Protein AF-A0A969HTF5-F1 (afdb_monomer_lite)

Radius of gyration: 29.48 Å; chains: 1; bounding box: 99×57×66 Å

pLDDT: mean 73.14, std 16.9, range [34.16, 96.06]

Structure (mmCIF, N/CA/C/O backbone):
data_AF-A0A969HTF5-F1
#
_entry.id   AF-A0A969HTF5-F1
#
loop_
_atom_site.group_PDB
_atom_site.id
_atom_site.type_symbol
_atom_site.label_atom_id
_atom_site.label_alt_id
_atom_site.label_comp_id
_atom_site.label_asym_id
_atom_site.label_entity_id
_atom_site.label_seq_id
_atom_site.pdbx_PDB_ins_code
_atom_site.Cartn_x
_atom_site.Cartn_y
_atom_site.Cartn_z
_atom_site.occupancy
_atom_site.B_iso_or_equiv
_atom_site.auth_seq_id
_atom_site.auth_comp_id
_atom_site.auth_asym_id
_atom_site.auth_atom_id
_atom_site.pdbx_PDB_model_num
ATOM 1 N N . THR A 1 1 ? -77.745 2.790 0.595 1.00 39.75 1 THR A N 1
ATOM 2 C CA . THR A 1 1 ? -77.538 1.752 -0.438 1.00 39.75 1 THR A CA 1
ATOM 3 C C . THR A 1 1 ? -76.049 1.518 -0.581 1.00 39.75 1 THR A C 1
ATOM 5 O O . THR A 1 1 ? -75.355 2.370 -1.112 1.00 39.75 1 THR A O 1
ATOM 8 N N . VAL A 1 2 ? -75.532 0.423 -0.016 1.00 46.50 2 VAL A N 1
ATOM 9 C CA . VAL A 1 2 ? -74.118 0.041 -0.167 1.00 46.50 2 VAL A CA 1
ATOM 10 C C . VAL A 1 2 ? -74.009 -0.747 -1.469 1.00 46.50 2 VAL A C 1
ATOM 12 O O . VAL A 1 2 ? -74.522 -1.858 -1.563 1.00 46.50 2 VAL A O 1
ATOM 15 N N . THR A 1 3 ? -73.427 -0.148 -2.503 1.00 46.75 3 THR A N 1
ATOM 16 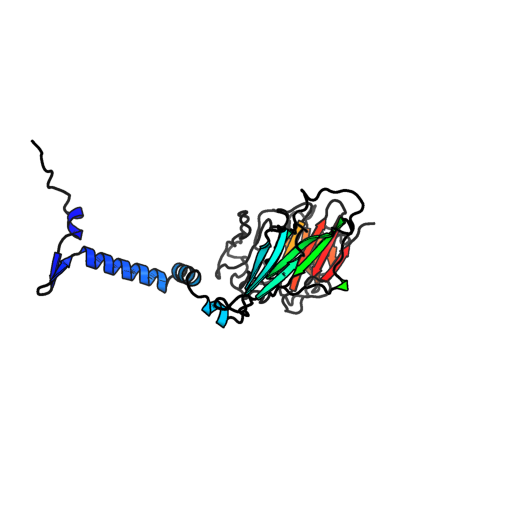C CA . THR A 1 3 ? -73.161 -0.820 -3.779 1.00 46.75 3 THR A CA 1
ATOM 17 C C . THR A 1 3 ? -71.837 -1.565 -3.687 1.00 46.75 3 THR A C 1
ATOM 19 O O . THR A 1 3 ? -70.771 -0.953 -3.716 1.00 46.75 3 THR A O 1
ATOM 22 N N . THR A 1 4 ? -71.897 -2.889 -3.579 1.00 53.84 4 THR A N 1
ATOM 23 C CA . THR A 1 4 ? -70.730 -3.769 -3.682 1.00 53.84 4 THR A CA 1
ATOM 24 C C . THR A 1 4 ? -70.231 -3.754 -5.129 1.00 53.84 4 THR A C 1
ATOM 26 O O . THR A 1 4 ? -70.847 -4.347 -6.015 1.00 53.84 4 THR A O 1
ATOM 29 N N . VAL A 1 5 ? -69.131 -3.048 -5.400 1.00 53.84 5 VAL A N 1
ATOM 30 C CA . VAL A 1 5 ? -68.465 -3.071 -6.711 1.00 53.84 5 VAL A CA 1
ATOM 31 C C . VAL A 1 5 ? -67.795 -4.439 -6.873 1.00 53.84 5 VAL A C 1
ATOM 33 O O . VAL A 1 5 ? -66.731 -4.693 -6.325 1.00 53.84 5 VAL A O 1
ATOM 36 N N . THR A 1 6 ? -68.451 -5.351 -7.590 1.00 59.34 6 THR A N 1
ATOM 37 C CA . THR A 1 6 ? -68.045 -6.761 -7.773 1.00 59.34 6 THR A CA 1
ATOM 38 C C . THR A 1 6 ? -67.419 -7.025 -9.146 1.00 59.34 6 THR A C 1
ATOM 40 O O . THR A 1 6 ? -67.607 -8.084 -9.737 1.00 59.34 6 THR A O 1
ATOM 43 N N . ARG A 1 7 ? -66.665 -6.063 -9.688 1.00 54.22 7 ARG A N 1
ATOM 44 C CA . ARG A 1 7 ? -65.931 -6.243 -10.952 1.00 54.22 7 ARG A CA 1
ATOM 45 C C . ARG A 1 7 ? -64.509 -5.711 -10.838 1.00 54.22 7 ARG A C 1
ATOM 47 O O . ARG A 1 7 ? -64.195 -4.648 -11.363 1.00 54.22 7 ARG A O 1
ATOM 54 N N . LEU A 1 8 ? -63.660 -6.453 -10.132 1.00 62.16 8 LEU A N 1
ATOM 55 C CA . LEU A 1 8 ? -62.218 -6.310 -10.315 1.00 62.16 8 LEU A CA 1
ATOM 56 C C . LEU A 1 8 ? -61.855 -6.902 -11.696 1.00 62.16 8 LEU A C 1
ATOM 58 O O . LEU A 1 8 ? -62.442 -7.921 -12.071 1.00 62.16 8 LEU A O 1
ATOM 62 N N . PRO A 1 9 ? -60.960 -6.268 -12.478 1.00 67.88 9 PRO A N 1
ATOM 63 C CA . PRO A 1 9 ? -60.555 -6.741 -13.804 1.00 67.88 9 PRO A CA 1
ATOM 64 C C . PRO A 1 9 ? -60.122 -8.214 -13.788 1.00 67.88 9 PRO A C 1
ATOM 66 O O . PRO A 1 9 ? -59.462 -8.652 -12.847 1.00 67.88 9 PRO A O 1
ATOM 69 N N . GLU A 1 10 ? -60.437 -8.982 -14.838 1.00 62.84 10 GLU A N 1
ATOM 70 C CA . GLU A 1 10 ? -60.133 -10.426 -14.901 1.00 62.84 10 GLU A CA 1
ATOM 71 C C . GLU A 1 10 ? -58.643 -10.758 -14.698 1.00 62.84 10 GLU A C 1
ATOM 73 O O . GLU A 1 10 ? -58.314 -11.829 -14.186 1.00 62.84 10 GLU A O 1
ATOM 78 N N . SER A 1 11 ? -57.741 -9.823 -15.016 1.00 59.22 11 SER A N 1
ATOM 79 C CA . SER A 1 11 ? -56.298 -9.949 -14.784 1.00 59.22 11 SER A CA 1
ATOM 80 C C . SER A 1 11 ? -55.913 -10.012 -13.300 1.00 59.22 11 SER A C 1
ATOM 82 O O . SER A 1 11 ? -54.898 -10.618 -12.967 1.00 59.22 11 SER A O 1
ATOM 84 N N . GLN A 1 12 ? -56.728 -9.457 -12.395 1.00 59.06 12 GLN A N 1
ATOM 85 C CA . GLN A 1 12 ? -56.496 -9.497 -10.944 1.00 59.06 12 GLN A CA 1
ATOM 86 C C . GLN A 1 12 ? -57.055 -10.764 -10.275 1.00 59.06 12 GLN A C 1
ATOM 88 O O . GLN A 1 12 ? -56.654 -11.098 -9.164 1.00 59.06 12 GLN A O 1
ATOM 93 N N . LEU A 1 13 ? -57.942 -11.502 -10.951 1.00 62.81 13 LEU A N 1
ATOM 94 C CA . LEU A 1 13 ? -58.523 -12.765 -10.469 1.00 62.81 13 LEU A CA 1
ATOM 95 C C . LEU A 1 13 ? -57.757 -14.004 -10.963 1.00 62.81 13 LEU A C 1
ATOM 97 O O . LEU A 1 13 ? -58.024 -15.114 -10.506 1.00 62.81 13 LEU A O 1
ATOM 101 N N . LEU A 1 14 ? -56.804 -13.829 -11.884 1.00 64.38 14 LEU A N 1
ATOM 102 C CA . LEU A 1 14 ? -56.078 -14.917 -12.545 1.00 64.38 14 LEU A CA 1
ATOM 103 C C . LEU A 1 14 ? -55.244 -15.762 -11.567 1.00 64.38 14 LEU A C 1
ATOM 105 O O . LEU A 1 14 ? -55.236 -16.986 -11.668 1.00 64.38 14 LEU A O 1
ATOM 109 N N . LEU A 1 15 ? -54.599 -15.124 -10.586 1.00 60.84 15 LEU A N 1
ATOM 110 C CA . LEU A 1 15 ? -53.756 -15.802 -9.590 1.00 60.84 15 LEU A CA 1
ATOM 111 C C . LEU A 1 15 ? -54.560 -16.653 -8.589 1.00 60.84 15 LEU A C 1
ATOM 113 O O . LEU A 1 15 ? -54.011 -17.587 -8.008 1.00 60.84 15 LEU A O 1
ATOM 117 N N . GLY A 1 16 ? -55.851 -16.347 -8.411 1.00 58.62 16 GLY A N 1
ATOM 118 C CA . GLY A 1 16 ? -56.772 -17.071 -7.528 1.00 58.62 16 GLY A CA 1
ATOM 119 C C . GLY A 1 16 ? -57.574 -18.175 -8.220 1.00 58.62 16 GLY A C 1
ATOM 120 O O . GLY A 1 16 ? -58.356 -18.858 -7.561 1.00 58.62 16 GLY A O 1
ATOM 121 N N . ARG A 1 17 ? -57.411 -18.367 -9.537 1.00 67.69 17 ARG A N 1
ATOM 122 C CA . ARG A 1 17 ? -58.044 -19.488 -10.242 1.00 67.69 17 ARG A CA 1
ATOM 123 C C . ARG A 1 17 ? -57.378 -20.799 -9.808 1.00 67.69 17 ARG A C 1
ATOM 125 O O . ARG A 1 17 ? -56.163 -20.862 -9.608 1.00 67.69 17 ARG A O 1
ATOM 132 N N . THR A 1 18 ? -58.180 -21.842 -9.652 1.00 67.88 18 THR A N 1
ATOM 133 C CA . THR A 1 18 ? -57.714 -23.191 -9.328 1.00 67.88 18 THR A CA 1
ATOM 134 C C . THR A 1 18 ? -57.898 -24.104 -10.529 1.00 67.88 18 THR A C 1
ATOM 136 O O . THR A 1 18 ? -58.801 -23.911 -11.344 1.00 67.88 18 THR A O 1
ATOM 139 N N . PHE A 1 19 ? -57.032 -25.101 -10.651 1.00 74.00 19 PHE A N 1
ATOM 140 C CA . PHE A 1 19 ? -57.222 -26.223 -11.561 1.00 74.00 19 PHE A CA 1
ATOM 141 C C . PHE A 1 19 ? -57.091 -27.522 -10.764 1.00 74.00 19 PHE A C 1
ATOM 143 O O . PHE A 1 19 ? -56.357 -27.584 -9.774 1.00 74.00 19 PHE A O 1
ATOM 150 N N . SER A 1 20 ? -57.861 -28.540 -11.139 1.00 68.19 20 SER A N 1
ATOM 151 C CA . SER A 1 20 ? -57.860 -29.828 -10.451 1.00 68.19 20 SER A CA 1
ATOM 152 C C . SER A 1 20 ? -56.913 -30.811 -11.133 1.00 68.19 20 SER A C 1
ATOM 154 O O . SER A 1 20 ? -56.944 -30.983 -12.352 1.00 68.19 20 SER A O 1
ATOM 156 N N . ILE A 1 21 ? -56.092 -31.488 -10.332 1.00 70.94 21 ILE A N 1
ATOM 157 C CA . ILE A 1 21 ? -55.388 -32.710 -10.730 1.00 70.94 21 ILE A CA 1
ATOM 158 C C . ILE A 1 21 ? -55.900 -33.809 -9.796 1.00 70.94 21 ILE A C 1
ATOM 160 O O . ILE A 1 21 ? -55.606 -33.798 -8.602 1.00 70.94 21 ILE A O 1
ATOM 164 N N . GLY A 1 22 ? -56.703 -34.737 -10.323 1.00 78.62 22 GLY A N 1
ATOM 165 C CA . GLY A 1 22 ? -57.383 -35.747 -9.503 1.00 78.62 22 GLY A CA 1
ATOM 166 C C . GLY A 1 22 ? -58.420 -35.117 -8.565 1.00 78.62 22 GLY A C 1
ATOM 167 O O . GLY A 1 22 ? -59.275 -34.359 -9.019 1.00 78.62 22 GLY A O 1
ATOM 168 N N . GLU A 1 23 ? -58.334 -35.411 -7.265 1.00 74.50 23 GLU A N 1
ATOM 169 C CA . GLU A 1 23 ? -59.226 -34.855 -6.229 1.00 74.50 23 GLU A CA 1
ATOM 170 C C . GLU A 1 23 ? -58.711 -33.540 -5.611 1.00 74.50 23 GLU A C 1
ATOM 172 O O . GLU A 1 23 ? -59.405 -32.913 -4.811 1.00 74.50 23 GLU A O 1
ATOM 177 N N . THR A 1 24 ? -57.512 -33.080 -5.987 1.00 70.19 24 THR A N 1
ATOM 178 C CA . THR A 1 24 ? -56.851 -31.933 -5.346 1.00 70.19 24 THR A CA 1
ATOM 179 C C . THR A 1 24 ? -56.954 -30.675 -6.208 1.00 70.19 24 THR A C 1
ATOM 181 O O . THR A 1 24 ? -56.596 -30.681 -7.388 1.00 70.19 24 THR A O 1
ATOM 184 N N . GLN A 1 25 ? -57.416 -29.569 -5.617 1.00 73.81 25 GLN A N 1
ATOM 185 C CA . GLN A 1 25 ? -57.466 -28.257 -6.271 1.00 73.81 25 GLN A CA 1
ATOM 186 C C . GLN A 1 25 ? -56.187 -27.467 -5.978 1.00 73.81 25 GLN A C 1
ATOM 188 O O . GLN A 1 25 ? -55.900 -27.163 -4.822 1.00 73.81 25 GLN A O 1
ATOM 193 N N . ILE A 1 26 ? -55.431 -27.111 -7.020 1.00 77.81 26 ILE A N 1
ATOM 194 C CA . ILE A 1 26 ? -54.192 -26.327 -6.903 1.00 77.81 26 ILE A CA 1
ATOM 195 C C . ILE A 1 26 ? -54.422 -24.934 -7.495 1.00 77.81 26 ILE A C 1
ATOM 197 O O . ILE A 1 26 ? -54.977 -24.790 -8.584 1.00 77.81 26 ILE A O 1
ATOM 201 N N . MET A 1 27 ? -54.007 -23.894 -6.768 1.00 81.81 27 MET A N 1
ATOM 202 C CA . MET A 1 27 ? -54.076 -22.499 -7.218 1.00 81.81 27 MET A CA 1
ATOM 203 C C . MET A 1 27 ? -52.944 -22.190 -8.202 1.00 81.81 27 MET A C 1
ATOM 205 O O . MET A 1 27 ? -51.798 -22.586 -7.977 1.00 81.81 27 MET A O 1
ATOM 209 N N . TYR A 1 28 ? -53.216 -21.402 -9.247 1.00 79.44 28 TYR A N 1
ATOM 210 C CA . TYR A 1 28 ? -52.157 -20.924 -10.150 1.00 79.44 28 TYR A CA 1
ATOM 211 C C . TYR A 1 28 ? -51.083 -20.108 -9.413 1.00 79.44 28 TYR A C 1
ATOM 213 O O . TYR A 1 28 ? -49.909 -20.180 -9.777 1.00 79.44 28 TYR A O 1
ATOM 221 N N . GLY A 1 29 ? -51.443 -19.407 -8.330 1.00 78.81 29 GLY A N 1
ATOM 222 C CA . GLY A 1 29 ? -50.481 -18.723 -7.461 1.00 78.81 29 GLY A CA 1
ATOM 223 C C . GLY A 1 29 ? -49.390 -19.643 -6.896 1.00 78.81 29 GLY A C 1
ATOM 224 O O . GLY A 1 29 ? -48.237 -19.228 -6.794 1.00 78.81 29 GLY A O 1
ATOM 225 N N . THR A 1 30 ? -49.706 -20.910 -6.609 1.00 81.19 30 THR A N 1
ATOM 226 C CA . THR A 1 30 ? -48.729 -21.891 -6.107 1.00 81.19 30 THR A CA 1
ATOM 227 C C . THR A 1 30 ? -47.679 -22.237 -7.161 1.00 81.19 30 THR A C 1
ATOM 229 O O . THR A 1 30 ? -46.497 -22.319 -6.836 1.00 81.19 30 THR A O 1
ATOM 232 N N . LEU A 1 31 ? -48.077 -22.376 -8.431 1.00 83.44 31 LEU A N 1
ATOM 233 C CA . LEU A 1 31 ? -47.139 -22.621 -9.532 1.00 83.44 31 LEU A CA 1
ATOM 234 C C . LEU A 1 31 ? -46.195 -21.434 -9.748 1.00 83.44 31 LEU A C 1
ATOM 236 O O . LEU A 1 31 ? -45.001 -21.630 -9.956 1.00 83.44 31 LEU A O 1
ATOM 240 N N . VAL A 1 32 ? -46.714 -20.206 -9.653 1.00 84.75 32 VAL A N 1
ATOM 241 C CA . VAL A 1 32 ? -45.905 -18.983 -9.780 1.00 84.75 32 VAL A CA 1
ATOM 242 C C . VAL A 1 32 ? -44.894 -18.867 -8.637 1.00 84.75 32 VAL A C 1
ATOM 244 O O . VAL A 1 32 ? -43.737 -18.537 -8.884 1.00 84.75 32 VAL A O 1
ATOM 247 N N . MET A 1 33 ? -45.290 -19.191 -7.403 1.00 86.44 33 MET A N 1
ATOM 248 C CA . MET A 1 33 ? -44.376 -19.251 -6.253 1.00 86.44 33 MET A CA 1
ATOM 249 C C . MET A 1 33 ? -43.264 -20.283 -6.468 1.00 86.44 33 MET A C 1
ATOM 251 O O . MET A 1 33 ? -42.096 -19.985 -6.234 1.00 86.44 33 MET A O 1
ATOM 255 N N . PHE A 1 34 ? -43.608 -21.470 -6.971 1.00 91.56 34 PHE A N 1
ATOM 256 C CA . PHE A 1 34 ? -42.625 -22.509 -7.282 1.00 91.56 34 PHE A CA 1
ATOM 257 C C . PHE A 1 34 ? -41.648 -22.072 -8.379 1.00 91.56 34 PHE A C 1
ATOM 259 O O . PHE A 1 34 ? -40.443 -22.286 -8.260 1.00 91.56 34 PHE A O 1
ATOM 266 N N . LEU A 1 35 ? -42.150 -21.412 -9.425 1.00 91.50 35 LEU A N 1
ATOM 267 C CA . LEU A 1 35 ? -41.320 -20.863 -10.494 1.00 91.50 35 LEU A CA 1
ATOM 268 C C . LEU A 1 35 ? -40.369 -19.779 -9.965 1.00 91.50 35 LEU A C 1
ATOM 270 O O . LEU A 1 35 ? -39.177 -19.824 -10.257 1.00 91.50 35 LEU A O 1
ATOM 274 N N . LEU A 1 36 ? -40.869 -18.844 -9.150 1.00 90.12 36 LEU A N 1
ATOM 275 C CA . LEU A 1 36 ? -40.044 -17.823 -8.497 1.00 90.12 36 LEU A CA 1
ATOM 276 C C . LEU A 1 36 ? -38.973 -18.444 -7.602 1.00 90.12 36 LEU A C 1
ATOM 278 O O . LEU A 1 36 ? -37.831 -17.999 -7.635 1.00 90.12 36 LEU A O 1
ATOM 282 N N . PHE A 1 37 ? -39.315 -19.488 -6.845 1.00 92.00 37 PHE A N 1
ATOM 283 C CA . PHE A 1 37 ? -38.352 -20.210 -6.018 1.00 92.00 37 PHE A CA 1
ATOM 284 C C . PHE A 1 37 ? -37.224 -20.808 -6.864 1.00 92.00 37 PHE A C 1
ATOM 286 O O . PHE A 1 37 ? -36.059 -20.632 -6.525 1.00 92.00 37 PHE A O 1
ATOM 293 N N . ILE A 1 38 ? -37.546 -21.450 -7.992 1.00 92.31 38 ILE A N 1
ATOM 294 C CA . ILE A 1 38 ? -36.541 -22.009 -8.909 1.00 92.31 38 ILE A CA 1
ATOM 295 C C . ILE A 1 38 ? -35.674 -20.902 -9.519 1.00 92.31 38 ILE A C 1
ATOM 297 O O . ILE A 1 38 ? -34.460 -21.069 -9.605 1.00 92.31 38 ILE A O 1
ATOM 301 N N . ILE A 1 39 ? -36.265 -19.766 -9.905 1.00 90.06 39 ILE A N 1
ATOM 302 C CA . ILE A 1 39 ? -35.529 -18.616 -10.451 1.00 90.06 39 ILE A CA 1
ATOM 303 C C . ILE A 1 39 ? -34.563 -18.048 -9.407 1.00 90.06 39 ILE A C 1
ATOM 305 O O . ILE A 1 39 ? -33.383 -17.882 -9.701 1.00 90.06 39 ILE A O 1
ATOM 309 N N . VAL A 1 40 ? -35.031 -17.786 -8.183 1.00 85.88 40 VAL A N 1
ATOM 310 C CA . VAL A 1 40 ? -34.188 -17.265 -7.094 1.00 85.88 40 VAL A CA 1
ATOM 311 C C . VAL A 1 40 ? -33.104 -18.272 -6.721 1.00 85.88 40 VAL A C 1
ATOM 313 O O . VAL A 1 40 ? -31.948 -17.891 -6.580 1.00 85.88 40 VAL A O 1
ATOM 316 N N . TRP A 1 41 ? -33.438 -19.559 -6.624 1.00 85.25 41 TRP A N 1
ATOM 317 C CA . TRP A 1 41 ? -32.469 -20.627 -6.382 1.00 85.25 41 TRP A CA 1
ATOM 318 C C . TRP A 1 41 ? -31.394 -20.687 -7.472 1.00 85.25 41 TRP A C 1
ATOM 320 O O . TRP A 1 41 ? -30.210 -20.773 -7.157 1.00 85.25 41 TRP A O 1
ATOM 330 N N . PHE A 1 42 ? -31.784 -20.594 -8.744 1.00 85.81 42 PHE A N 1
ATOM 331 C CA . PHE A 1 42 ? -30.850 -20.597 -9.868 1.00 85.81 42 PHE A CA 1
ATOM 332 C C . PHE A 1 42 ? -29.953 -19.357 -9.856 1.00 85.81 42 PHE A C 1
ATOM 334 O O . PHE A 1 42 ? -28.741 -19.478 -10.022 1.00 85.81 42 PHE A O 1
ATOM 341 N N . ILE A 1 43 ? -30.523 -18.177 -9.585 1.00 81.88 43 ILE A N 1
ATOM 342 C CA . ILE A 1 43 ? -29.756 -16.939 -9.421 1.00 81.88 43 ILE A CA 1
ATOM 343 C C . ILE A 1 43 ? -28.743 -17.110 -8.286 1.00 81.88 43 ILE A C 1
ATOM 345 O O . ILE A 1 43 ? -27.556 -16.882 -8.492 1.00 81.88 43 ILE A O 1
ATOM 349 N N . LEU A 1 44 ? -29.167 -17.573 -7.112 1.00 74.56 44 LEU A N 1
ATOM 350 C CA . LEU A 1 44 ? -28.273 -17.736 -5.965 1.00 74.56 44 LEU A CA 1
ATOM 351 C C . LEU A 1 44 ? -27.181 -18.793 -6.195 1.00 74.56 44 LEU A C 1
ATOM 353 O O . LEU A 1 44 ? -26.063 -18.623 -5.716 1.00 74.56 44 LEU A O 1
ATOM 357 N N . LYS A 1 45 ? -27.479 -19.868 -6.931 1.00 71.56 45 LYS A N 1
ATOM 358 C CA . LYS A 1 45 ? -26.543 -20.976 -7.154 1.00 71.56 45 LYS A CA 1
ATOM 359 C C . LYS A 1 45 ? -25.546 -20.718 -8.286 1.00 71.56 45 LYS A C 1
ATOM 361 O O . LYS A 1 45 ? -24.373 -21.053 -8.144 1.00 71.56 45 LYS A O 1
ATOM 366 N N . GLU A 1 46 ? -25.996 -20.145 -9.401 1.00 69.81 46 GLU A N 1
ATOM 367 C CA . GLU A 1 46 ? -25.184 -20.049 -10.621 1.00 69.81 46 GLU A CA 1
ATOM 368 C C . GLU A 1 46 ? -24.632 -18.642 -10.894 1.00 69.81 46 GLU A C 1
ATOM 370 O O . GLU A 1 46 ? -23.613 -18.507 -11.582 1.00 69.81 46 GLU A O 1
ATOM 375 N N . THR A 1 47 ? -25.230 -17.582 -10.331 1.00 68.38 47 THR A N 1
ATOM 376 C CA . THR A 1 47 ? -24.747 -16.206 -10.554 1.00 68.38 47 THR A CA 1
ATOM 377 C C . THR A 1 47 ? -23.649 -15.806 -9.568 1.00 68.38 47 THR A C 1
ATOM 379 O O . THR A 1 47 ? -23.598 -16.262 -8.425 1.00 68.38 47 THR A O 1
ATOM 382 N N . GLN A 1 48 ? -22.751 -14.921 -10.013 1.00 48.88 48 GLN A N 1
ATOM 383 C CA . GLN A 1 48 ? -21.655 -14.392 -9.192 1.00 48.88 48 GLN A CA 1
ATOM 384 C C . GLN A 1 48 ? -22.162 -13.627 -7.957 1.00 48.88 48 GLN A C 1
ATOM 386 O O . GLN A 1 48 ? -21.593 -13.783 -6.880 1.00 48.88 48 GLN A O 1
ATOM 391 N N . PHE A 1 49 ? -23.280 -12.899 -8.078 1.00 54.84 49 PHE A N 1
ATOM 392 C CA . PHE A 1 49 ? -23.939 -12.228 -6.952 1.00 54.84 49 PHE A CA 1
ATOM 393 C C . PHE A 1 49 ? -24.377 -13.221 -5.859 1.00 54.84 49 PHE A C 1
ATOM 395 O O . PHE A 1 49 ? -24.153 -12.988 -4.674 1.00 54.84 49 PHE A O 1
ATOM 402 N N . GLY A 1 50 ? -24.937 -14.369 -6.254 1.00 55.28 50 GLY A N 1
ATOM 403 C CA . GLY A 1 50 ? -25.383 -15.421 -5.336 1.00 55.28 50 GLY A CA 1
ATOM 404 C C . GLY A 1 50 ? -24.259 -16.082 -4.536 1.00 55.28 50 GLY A C 1
ATOM 405 O O . GLY A 1 50 ? -24.382 -16.261 -3.324 1.00 55.28 50 GLY A O 1
ATOM 406 N N . ARG A 1 51 ? -23.125 -16.366 -5.193 1.00 55.72 51 ARG A N 1
ATOM 407 C CA . ARG A 1 51 ? -21.916 -16.896 -4.536 1.00 55.72 51 ARG A CA 1
ATOM 408 C C . ARG A 1 51 ? -21.335 -15.924 -3.506 1.00 55.72 51 ARG A C 1
ATOM 410 O O . ARG A 1 51 ? -20.853 -16.369 -2.470 1.00 55.72 51 ARG A O 1
ATOM 417 N 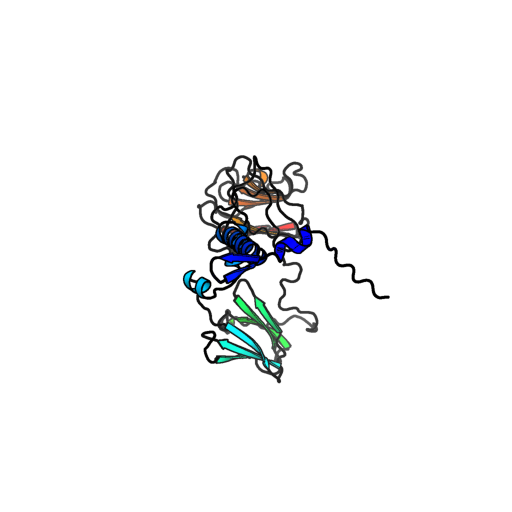N . HIS A 1 52 ? -21.429 -14.620 -3.759 1.00 47.84 52 HIS A N 1
ATOM 418 C CA . HIS A 1 52 ? -20.935 -13.594 -2.841 1.00 47.84 52 HIS A CA 1
ATOM 419 C C . HIS A 1 52 ? -21.816 -13.472 -1.585 1.00 47.84 52 HIS A C 1
ATOM 421 O O . HIS A 1 52 ? -21.305 -13.409 -0.473 1.00 47.84 52 HIS A O 1
ATOM 427 N N . VAL A 1 53 ? -23.144 -13.561 -1.729 1.00 52.75 53 VAL A N 1
ATOM 428 C CA . VAL A 1 53 ? -24.076 -13.561 -0.583 1.00 52.75 53 VAL A CA 1
ATOM 429 C C . VAL A 1 53 ? -23.943 -14.832 0.273 1.00 52.75 53 VAL A C 1
ATOM 431 O O . VAL A 1 53 ? -24.028 -14.749 1.495 1.00 52.75 53 VAL A O 1
ATOM 434 N N . TYR A 1 54 ? -23.678 -15.996 -0.336 1.00 47.72 54 TYR A N 1
ATOM 435 C CA . TYR A 1 54 ? -23.474 -17.262 0.391 1.00 47.72 54 TYR A CA 1
ATOM 436 C C . TYR A 1 54 ? -22.120 -17.327 1.120 1.00 47.72 54 TYR A C 1
ATOM 438 O O . TYR A 1 54 ? -22.002 -17.990 2.144 1.00 47.72 54 TYR A O 1
ATOM 446 N N . ALA A 1 55 ? -21.095 -16.625 0.626 1.00 45.06 55 ALA A N 1
ATOM 447 C CA . ALA A 1 55 ? -19.799 -16.530 1.301 1.00 45.06 55 ALA A CA 1
ATOM 448 C C . ALA A 1 55 ? -19.838 -15.624 2.547 1.00 45.06 55 ALA A C 1
ATOM 450 O O . ALA A 1 55 ? -19.059 -15.817 3.477 1.00 45.06 55 ALA A O 1
ATOM 451 N N . VAL A 1 56 ? -20.757 -14.653 2.585 1.00 51.97 56 VAL A N 1
ATOM 452 C CA . VAL A 1 56 ? -20.890 -13.692 3.695 1.00 51.97 56 VAL A CA 1
ATOM 453 C C . VAL A 1 56 ? -21.703 -14.260 4.869 1.00 51.97 56 VAL A C 1
ATOM 455 O O . VAL A 1 56 ? -21.580 -13.780 5.995 1.00 51.97 56 VAL A O 1
ATOM 458 N N . GLY A 1 57 ? -22.507 -15.302 4.645 1.00 48.75 57 GLY A N 1
ATOM 459 C CA . GLY A 1 57 ? -23.372 -15.886 5.665 1.00 48.75 57 GLY A CA 1
ATOM 460 C C . GLY A 1 57 ? -23.080 -17.359 5.921 1.00 48.75 57 GLY A C 1
ATOM 461 O O . GLY A 1 57 ? -23.449 -18.192 5.104 1.00 48.75 57 GLY A O 1
ATOM 462 N N . ASP A 1 58 ? -22.549 -17.650 7.114 1.00 40.62 58 ASP A N 1
ATOM 463 C CA . ASP A 1 58 ? -22.753 -18.909 7.857 1.00 40.62 58 ASP A CA 1
ATOM 464 C C . ASP A 1 58 ? -21.681 -20.021 7.790 1.00 40.62 58 ASP A C 1
ATOM 466 O O . ASP A 1 58 ? -22.023 -21.164 7.499 1.00 40.62 58 ASP A O 1
ATOM 470 N N . ASN A 1 59 ? -20.403 -19.769 8.151 1.00 47.12 59 ASN A N 1
ATOM 471 C CA . ASN A 1 59 ? -19.635 -20.846 8.814 1.00 47.12 59 ASN A CA 1
ATOM 472 C C . ASN A 1 59 ? -18.342 -20.440 9.575 1.00 47.12 59 ASN A C 1
ATOM 474 O O . ASN A 1 59 ? -17.309 -20.207 8.942 1.00 47.12 59 ASN A O 1
ATOM 478 N N . PRO A 1 60 ? -18.300 -20.503 10.920 1.00 47.09 60 PRO A N 1
ATOM 479 C CA . PRO A 1 60 ? -17.039 -20.482 11.673 1.00 47.09 60 PRO A CA 1
ATOM 480 C C . PRO A 1 60 ? -16.138 -21.717 11.428 1.00 47.09 60 PRO A C 1
ATOM 482 O O . PRO A 1 60 ? -14.942 -21.665 11.714 1.00 47.09 60 PRO A O 1
ATOM 485 N N . GLU A 1 61 ? -16.641 -22.820 10.853 1.00 44.31 61 GLU A N 1
ATOM 486 C CA . GLU A 1 61 ? -15.799 -23.956 10.435 1.00 44.31 61 GLU A CA 1
ATOM 487 C C . GLU A 1 61 ? -14.964 -23.675 9.174 1.00 44.31 61 GLU A C 1
ATOM 489 O O . GLU A 1 61 ? -13.903 -24.286 9.014 1.00 44.31 61 GLU A O 1
ATOM 494 N N . ALA A 1 62 ? -15.362 -22.728 8.312 1.00 45.72 62 ALA A N 1
ATOM 495 C CA . ALA A 1 62 ? -14.537 -22.320 7.169 1.00 45.72 62 ALA A CA 1
ATOM 496 C C . ALA A 1 62 ? -13.246 -21.619 7.636 1.00 45.72 62 ALA A C 1
ATOM 498 O O . ALA A 1 62 ? -12.191 -21.794 7.031 1.00 45.72 62 ALA A O 1
ATOM 499 N N . THR A 1 63 ? -13.299 -20.938 8.787 1.00 43.16 63 THR A N 1
ATOM 500 C CA . THR A 1 63 ? -12.140 -20.340 9.471 1.00 43.16 63 THR A CA 1
ATOM 501 C C . THR A 1 63 ? -11.170 -21.394 10.032 1.00 43.16 63 THR A C 1
ATOM 503 O O . THR A 1 63 ? -9.977 -21.127 10.144 1.00 43.16 63 THR A O 1
ATOM 506 N N . ARG A 1 64 ? -11.638 -22.615 10.350 1.00 44.59 64 ARG A N 1
ATOM 507 C CA . ARG A 1 64 ? -10.783 -23.714 10.852 1.00 44.59 64 ARG A CA 1
ATOM 508 C C . ARG A 1 64 ? -10.000 -24.412 9.732 1.00 44.59 64 ARG A C 1
ATOM 510 O O . ARG A 1 64 ? -8.885 -24.870 9.966 1.00 44.59 64 ARG A O 1
ATOM 517 N N . LEU A 1 65 ? -10.572 -24.522 8.531 1.00 44.97 65 LEU A N 1
ATOM 518 C CA . LEU A 1 65 ? -9.967 -25.254 7.405 1.00 44.97 65 LEU A CA 1
ATOM 519 C C . LEU A 1 65 ? -8.936 -24.433 6.608 1.00 44.97 65 LEU A C 1
ATOM 521 O O . LEU A 1 65 ? -8.163 -25.018 5.855 1.00 44.97 65 LEU A O 1
ATOM 525 N N . THR A 1 66 ? -8.863 -23.116 6.820 1.00 39.59 66 THR A N 1
ATOM 526 C CA . THR A 1 66 ? -7.854 -22.215 6.227 1.00 39.59 66 THR A CA 1
ATOM 527 C C . THR A 1 66 ? -6.612 -22.016 7.105 1.00 39.59 66 THR A C 1
ATOM 529 O O . THR A 1 66 ? -5.765 -21.179 6.808 1.00 39.59 66 THR A O 1
ATOM 532 N N . GLY A 1 67 ? -6.458 -22.803 8.177 1.00 34.16 67 GLY A N 1
ATOM 533 C CA . GLY A 1 67 ? -5.237 -22.808 8.990 1.00 34.16 67 GLY A CA 1
ATOM 534 C C . GLY A 1 67 ? -5.075 -21.599 9.916 1.00 34.16 67 GLY A C 1
ATOM 535 O O . GLY A 1 67 ? -4.003 -21.414 10.493 1.00 34.16 67 GLY A O 1
ATOM 536 N N . VAL A 1 68 ? -6.127 -20.800 10.113 1.00 37.88 68 VAL A N 1
ATOM 537 C CA . VAL A 1 68 ? -6.144 -19.770 11.152 1.00 37.88 68 VAL A CA 1
ATOM 538 C C . VAL A 1 68 ? -6.279 -20.479 12.494 1.00 37.88 68 VAL A C 1
ATOM 540 O O . VAL A 1 68 ? -7.277 -21.151 12.762 1.00 37.88 68 VAL A O 1
ATOM 543 N N . ALA A 1 69 ? -5.255 -20.366 13.341 1.00 35.75 69 ALA A N 1
ATOM 544 C CA . ALA A 1 69 ? -5.335 -20.829 14.716 1.00 35.75 69 ALA A CA 1
ATOM 545 C C . ALA A 1 69 ? -6.611 -20.247 15.339 1.00 35.75 69 ALA A C 1
ATOM 547 O O . ALA A 1 69 ? -6.789 -19.027 15.336 1.00 35.75 69 ALA A O 1
ATOM 548 N N . THR A 1 70 ? -7.511 -21.103 15.837 1.00 38.53 70 THR A N 1
ATOM 549 C CA . THR A 1 70 ? -8.663 -20.700 16.655 1.00 38.53 70 THR A CA 1
ATOM 550 C C . THR A 1 70 ? -8.112 -20.124 17.952 1.00 38.53 70 THR A C 1
ATOM 552 O O . THR A 1 70 ? -7.993 -20.807 18.971 1.00 38.53 70 THR A O 1
ATOM 555 N N . ASN A 1 71 ? -7.625 -18.894 17.848 1.00 45.69 71 ASN A N 1
ATOM 556 C CA . ASN A 1 71 ? -6.877 -18.222 18.876 1.00 45.69 71 ASN A CA 1
ATOM 557 C C . ASN A 1 71 ? -7.850 -17.779 19.951 1.00 45.69 71 ASN A C 1
ATOM 559 O O . ASN A 1 71 ? -8.959 -17.312 19.694 1.00 45.69 71 ASN A O 1
ATOM 563 N N . ARG A 1 72 ? -7.389 -17.986 21.175 1.00 52.19 72 ARG A N 1
ATOM 564 C CA . ARG A 1 72 ? -8.075 -17.672 22.413 1.00 52.19 72 ARG A CA 1
ATOM 565 C C . ARG A 1 72 ? -8.663 -16.263 22.341 1.00 52.19 72 ARG A C 1
ATOM 567 O O . ARG A 1 72 ? -7.951 -15.324 21.989 1.00 52.19 72 ARG A O 1
ATOM 574 N N . VAL A 1 73 ? -9.938 -16.107 22.680 1.00 56.41 73 VAL A N 1
ATOM 575 C CA . VAL A 1 73 ? -10.571 -14.782 22.719 1.00 56.41 73 VAL A CA 1
ATOM 576 C C . VAL A 1 73 ? -10.267 -14.179 24.083 1.00 56.41 73 VAL A C 1
ATOM 578 O O . VAL A 1 73 ? -10.706 -14.707 25.099 1.00 56.41 73 VAL A O 1
ATOM 581 N N . LEU A 1 74 ? -9.485 -13.103 24.130 1.00 58.66 74 LEU A N 1
ATOM 582 C CA . LEU A 1 74 ? -9.270 -12.333 25.353 1.00 58.66 74 LEU A CA 1
ATOM 583 C C . LEU A 1 74 ? -10.269 -11.175 25.404 1.00 58.66 74 LEU A C 1
ATOM 585 O O . LEU A 1 74 ? -10.192 -10.266 24.585 1.00 58.66 74 LEU A O 1
ATOM 589 N N . LEU A 1 75 ? -11.187 -11.188 26.371 1.00 60.03 75 LEU A N 1
ATOM 590 C CA . LEU A 1 75 ? -12.120 -10.089 26.628 1.00 60.03 75 LEU A CA 1
ATOM 591 C C . LEU A 1 75 ? -11.59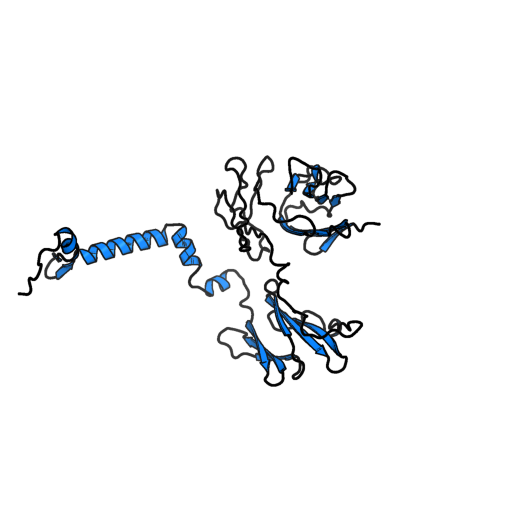2 -9.222 27.768 1.00 60.03 75 LEU A C 1
ATOM 593 O O . LEU A 1 75 ? -11.417 -9.714 28.878 1.00 60.03 75 LEU A O 1
ATOM 597 N N . LEU A 1 76 ? -11.360 -7.934 27.518 1.00 61.97 76 LEU A N 1
ATOM 598 C CA . LEU A 1 76 ? -10.911 -6.990 28.544 1.00 61.97 76 LEU A CA 1
ATOM 599 C C . LEU A 1 76 ? -12.082 -6.195 29.126 1.00 61.97 76 LEU A C 1
ATOM 601 O O . LEU A 1 76 ? -12.941 -5.722 28.385 1.00 61.97 76 LEU A O 1
ATOM 605 N N . TYR A 1 77 ? -12.102 -6.014 30.448 1.00 63.19 77 TYR A N 1
ATOM 606 C CA . TYR A 1 77 ? -13.093 -5.187 31.139 1.00 63.19 77 TYR A CA 1
ATOM 607 C C . TYR A 1 77 ? -12.489 -4.410 32.314 1.00 63.19 77 TYR A C 1
ATOM 609 O O . TYR A 1 77 ? -11.459 -4.783 32.883 1.00 63.19 77 TYR A O 1
ATOM 617 N N . HIS A 1 78 ? -13.153 -3.314 32.683 1.00 69.00 78 HIS A N 1
ATOM 618 C CA . HIS A 1 78 ? -12.788 -2.510 33.846 1.00 69.00 78 HIS A CA 1
ATOM 619 C C . HIS A 1 78 ? -13.424 -3.086 35.111 1.00 69.00 78 HIS A C 1
ATOM 621 O O . HIS A 1 78 ? -14.631 -3.335 35.140 1.00 69.00 78 HIS A O 1
ATOM 627 N N . ASP A 1 79 ? -12.633 -3.269 36.169 1.00 73.88 79 ASP A N 1
ATOM 628 C CA . ASP A 1 79 ? -13.180 -3.637 37.475 1.00 73.88 79 ASP A CA 1
ATOM 629 C C . ASP A 1 79 ? -13.806 -2.420 38.188 1.00 73.88 79 ASP A C 1
ATOM 631 O O . ASP A 1 79 ? -13.560 -1.257 37.856 1.00 73.88 79 ASP A O 1
ATOM 635 N N . ASN A 1 80 ? -14.618 -2.684 39.212 1.00 72.44 80 ASN A N 1
ATOM 636 C CA . ASN A 1 80 ? -15.288 -1.659 40.023 1.00 72.44 80 ASN A CA 1
ATOM 637 C C . ASN A 1 80 ? -14.332 -0.769 40.841 1.00 72.44 80 ASN A C 1
ATOM 639 O O . ASN A 1 80 ? -14.769 0.195 41.468 1.00 72.44 80 ASN A O 1
ATOM 643 N N . ARG A 1 81 ? -13.039 -1.092 40.860 1.00 71.06 81 ARG A N 1
ATOM 644 C CA . ARG A 1 81 ? -11.978 -0.332 41.520 1.00 71.06 81 ARG A CA 1
ATOM 645 C C . ARG A 1 81 ? -11.080 0.376 40.500 1.00 71.06 81 ARG A C 1
ATOM 647 O O . ARG A 1 81 ? -10.050 0.917 40.890 1.00 71.06 81 ARG A O 1
ATOM 654 N N . GLY A 1 82 ? -11.443 0.401 39.216 1.00 63.50 82 GLY A N 1
ATOM 655 C CA . GLY A 1 82 ? -10.697 1.092 38.165 1.00 63.50 82 GLY A CA 1
ATOM 656 C C . GLY A 1 82 ? -9.387 0.408 37.765 1.00 63.50 82 GLY A C 1
ATOM 657 O O . GLY A 1 82 ? -8.435 1.105 37.425 1.00 63.50 82 GLY A O 1
ATOM 658 N N . GLY A 1 83 ? -9.298 -0.919 37.856 1.00 68.38 83 GLY A N 1
ATOM 659 C CA . GLY A 1 83 ? -8.272 -1.747 37.203 1.00 68.38 83 GLY A CA 1
ATOM 660 C C . GLY A 1 83 ? -8.775 -2.363 35.895 1.00 68.38 83 GLY A C 1
ATOM 661 O O . GLY A 1 83 ? -9.944 -2.200 35.546 1.00 68.38 83 GLY A O 1
ATOM 662 N N . VAL A 1 84 ? -7.909 -3.094 35.183 1.00 73.94 84 VAL A N 1
ATOM 663 C CA . VAL A 1 84 ? -8.286 -3.890 33.996 1.00 73.94 84 VAL A CA 1
ATOM 664 C C . VAL A 1 84 ? -8.067 -5.370 34.260 1.00 73.94 84 VAL A C 1
ATOM 666 O O . VAL A 1 84 ? -6.988 -5.807 34.679 1.00 73.94 84 VAL A O 1
ATOM 669 N N . ARG A 1 85 ? -9.124 -6.132 33.992 1.00 75.69 85 ARG A N 1
ATOM 670 C CA . ARG A 1 85 ? -9.175 -7.590 34.031 1.00 75.69 85 ARG A CA 1
ATOM 671 C C . ARG A 1 85 ? -9.370 -8.120 32.614 1.00 75.69 85 ARG A C 1
ATOM 673 O O . ARG A 1 85 ? -9.963 -7.445 31.774 1.00 75.69 85 ARG A O 1
ATOM 680 N N . GLY A 1 86 ? -8.857 -9.314 32.355 1.00 71.50 86 GLY A N 1
ATOM 681 C CA . GLY A 1 86 ? -9.066 -10.047 31.114 1.00 71.50 86 GLY A CA 1
ATOM 682 C C . GLY A 1 86 ? -9.741 -11.387 31.375 1.00 71.50 86 GLY A C 1
ATOM 683 O O . GLY A 1 86 ? -9.414 -12.047 32.351 1.00 71.50 86 GLY A O 1
ATOM 684 N N . LEU A 1 87 ? -10.658 -11.805 30.513 1.00 73.69 87 LEU A N 1
ATOM 685 C CA . LEU A 1 87 ? -11.197 -13.161 30.461 1.00 73.69 87 LEU A CA 1
ATOM 686 C C . LEU A 1 87 ? -10.632 -13.834 29.218 1.00 73.69 87 LEU A C 1
ATOM 688 O O . LEU A 1 87 ? -10.972 -13.452 28.100 1.00 73.69 87 LEU A O 1
ATOM 692 N N . LEU A 1 88 ? -9.742 -14.802 29.409 1.00 72.44 88 LEU A N 1
ATOM 693 C CA . LEU A 1 88 ? -9.150 -15.570 28.322 1.00 72.44 88 LEU A CA 1
ATOM 694 C C . LEU A 1 88 ? -9.987 -16.823 28.071 1.00 72.44 88 LEU A C 1
ATOM 696 O O . LEU A 1 88 ? -10.010 -17.728 28.904 1.00 72.44 88 LEU A O 1
ATOM 700 N N . TYR A 1 89 ? -10.635 -16.890 26.914 1.00 65.75 89 TYR A N 1
ATOM 701 C CA . TYR A 1 89 ? -11.393 -18.052 26.464 1.00 65.75 89 TYR A CA 1
ATOM 702 C C . TYR A 1 89 ? -10.490 -18.956 25.625 1.00 65.75 89 TYR A C 1
ATOM 704 O O . TYR A 1 89 ? -10.143 -18.578 24.506 1.00 65.75 89 TYR A O 1
ATOM 712 N N . PRO A 1 90 ? -10.086 -20.142 26.115 1.00 57.47 90 PRO A N 1
ATOM 713 C CA . PRO A 1 90 ? -9.280 -21.059 25.316 1.00 57.47 90 PRO A CA 1
ATOM 714 C C . PRO A 1 90 ? -10.060 -21.642 24.125 1.00 57.47 90 PRO A C 1
ATOM 716 O O . PRO A 1 90 ? -9.450 -21.931 23.100 1.00 57.47 90 PRO A O 1
ATOM 719 N N . THR A 1 91 ? -11.388 -21.752 24.244 1.00 59.34 91 THR A N 1
ATOM 720 C CA . THR A 1 91 ? -12.368 -22.054 23.183 1.00 59.34 91 THR A CA 1
ATOM 721 C C . THR A 1 91 ? -13.691 -21.331 23.496 1.00 59.34 91 THR A C 1
ATOM 723 O O . THR A 1 91 ? -13.906 -21.003 24.666 1.00 59.34 91 THR A O 1
ATOM 726 N N . PRO A 1 92 ? -14.594 -21.105 22.517 1.00 55.19 92 PRO A N 1
ATOM 727 C CA . PRO A 1 92 ? -15.872 -20.408 22.743 1.00 55.19 92 PRO A CA 1
ATOM 728 C C . PRO A 1 92 ? -16.726 -20.998 23.876 1.00 55.19 92 PRO A C 1
ATOM 730 O O . PRO A 1 92 ? -17.361 -20.253 24.615 1.00 55.19 92 PRO A O 1
ATOM 733 N N . ASP A 1 93 ? -16.669 -22.321 24.057 1.00 61.31 93 ASP A N 1
ATOM 734 C CA . ASP A 1 93 ? -17.475 -23.048 25.049 1.00 61.31 93 ASP A CA 1
ATOM 735 C C . ASP A 1 93 ? -16.743 -23.317 26.377 1.00 61.31 93 ASP A C 1
ATOM 737 O O . ASP A 1 93 ? -17.283 -23.971 27.271 1.00 61.31 93 ASP A O 1
ATOM 741 N N . ALA A 1 94 ? -15.492 -22.865 26.523 1.00 69.88 94 ALA A N 1
ATOM 742 C CA . ALA A 1 94 ? -14.709 -23.114 27.731 1.00 69.88 94 ALA A CA 1
ATOM 743 C C . ALA A 1 94 ? -14.936 -22.044 28.803 1.00 69.88 94 ALA A C 1
ATOM 745 O O . ALA A 1 94 ? -15.157 -20.868 28.515 1.00 69.88 94 ALA A O 1
ATOM 746 N N . THR A 1 95 ? -14.797 -22.446 30.069 1.00 75.25 95 THR A N 1
ATOM 747 C CA . THR A 1 95 ? -14.755 -21.508 31.194 1.00 75.25 95 THR A CA 1
ATOM 748 C C . THR A 1 95 ? -13.544 -20.580 31.046 1.00 75.25 95 THR A C 1
ATOM 750 O O . THR A 1 95 ? -12.425 -21.088 30.909 1.00 75.25 95 THR A O 1
ATOM 753 N N . PRO A 1 96 ? -13.728 -19.251 31.078 1.00 73.94 96 PRO A N 1
ATOM 754 C CA . PRO A 1 96 ? -12.631 -18.319 30.876 1.00 73.94 96 PRO A CA 1
ATOM 755 C C . PRO A 1 96 ? -11.666 -18.309 32.064 1.00 73.94 96 PRO A C 1
ATOM 757 O O . PRO A 1 96 ? -12.079 -18.405 33.220 1.00 73.94 96 PRO A O 1
ATOM 760 N N . THR A 1 97 ? -10.380 -18.119 31.776 1.00 78.62 97 THR A N 1
ATOM 761 C CA . THR A 1 97 ? -9.362 -17.840 32.796 1.00 78.62 97 THR A CA 1
ATOM 762 C C . THR A 1 97 ? -9.289 -16.335 33.033 1.00 78.62 97 THR A C 1
ATOM 764 O O . THR A 1 97 ? -9.044 -15.577 32.093 1.00 78.62 97 THR A O 1
ATOM 767 N N . GLU A 1 98 ? -9.479 -15.889 34.276 1.00 76.25 98 GLU A N 1
ATOM 768 C CA . GLU A 1 98 ? -9.337 -14.474 34.633 1.00 76.25 98 GLU A CA 1
ATOM 769 C C . GLU A 1 98 ? -7.854 -14.076 34.733 1.00 76.25 98 GLU A C 1
ATOM 771 O O . GLU A 1 98 ? -7.049 -14.737 35.389 1.00 76.25 98 GLU A O 1
ATOM 776 N N . LEU A 1 99 ? -7.494 -12.972 34.082 1.00 70.94 99 LEU A N 1
ATOM 777 C CA . LEU A 1 99 ? -6.163 -12.378 34.058 1.00 70.94 99 LEU A CA 1
ATOM 778 C C . LEU A 1 99 ? -6.208 -10.995 34.713 1.00 70.94 99 LEU A C 1
ATOM 780 O O . LEU A 1 99 ? -6.962 -10.111 34.302 1.00 70.94 99 LEU A O 1
ATOM 784 N N . ALA A 1 100 ? -5.361 -10.776 35.717 1.00 71.00 100 ALA A N 1
ATOM 785 C CA . ALA A 1 100 ? -5.156 -9.462 36.316 1.00 71.00 100 ALA A CA 1
ATOM 786 C C . ALA A 1 100 ? -4.064 -8.705 35.547 1.00 71.00 100 ALA A C 1
ATOM 788 O O . ALA A 1 100 ? -2.879 -8.882 35.815 1.00 71.00 100 ALA A O 1
ATOM 789 N N . LEU A 1 101 ? -4.469 -7.876 34.583 1.00 69.12 101 LEU A N 1
ATOM 790 C CA . LEU A 1 101 ? -3.539 -7.214 33.659 1.00 69.12 101 LEU A CA 1
ATOM 791 C C . LEU A 1 101 ? -3.031 -5.876 34.199 1.00 69.12 101 LEU A C 1
ATOM 793 O O . LEU A 1 101 ? -1.848 -5.575 34.082 1.00 69.12 101 LEU A O 1
ATOM 797 N N . VAL A 1 102 ? -3.905 -5.093 34.840 1.00 72.12 102 VAL A N 1
ATOM 798 C CA . VAL A 1 102 ? -3.516 -3.842 35.506 1.00 72.12 102 VAL A CA 1
ATOM 799 C C . VAL A 1 102 ? -4.075 -3.803 36.922 1.00 72.12 102 VAL A C 1
ATOM 801 O O . VAL A 1 102 ? -5.228 -4.170 37.168 1.00 72.12 102 VAL A O 1
ATOM 804 N N . ALA A 1 103 ? -3.249 -3.348 37.866 1.00 69.19 103 ALA A N 1
ATOM 805 C CA . ALA A 1 103 ? -3.638 -3.173 39.258 1.00 69.19 103 ALA A CA 1
ATOM 806 C C . ALA A 1 103 ? -4.838 -2.219 39.398 1.00 69.19 103 ALA A C 1
ATOM 808 O O . ALA A 1 103 ? -4.947 -1.212 38.695 1.00 69.19 103 ALA A O 1
ATOM 809 N N . SER A 1 104 ? -5.735 -2.532 40.332 1.00 70.12 104 SER A N 1
ATOM 810 C CA . SER A 1 104 ? -6.902 -1.702 40.634 1.00 70.12 104 SER A CA 1
ATOM 811 C C . SER A 1 104 ? -6.484 -0.309 41.139 1.00 70.12 104 SER A C 1
ATOM 813 O O . SER A 1 104 ? -5.458 -0.167 41.801 1.00 70.12 104 SER A O 1
ATOM 815 N N . GLY A 1 105 ? -7.276 0.722 40.837 1.00 65.25 105 GLY A N 1
ATOM 816 C CA . GLY A 1 105 ? -7.028 2.117 41.232 1.00 65.25 105 GLY A CA 1
ATOM 817 C C . GLY A 1 105 ? -6.214 2.947 40.234 1.00 65.25 105 GLY A C 1
ATOM 818 O O . GLY A 1 105 ? -5.894 4.095 40.526 1.00 65.25 105 GLY A O 1
ATOM 819 N N . THR A 1 106 ? -5.879 2.394 39.066 1.00 65.12 106 THR A N 1
ATOM 820 C CA . THR A 1 106 ? -4.980 3.025 38.081 1.00 65.12 106 THR A CA 1
ATOM 821 C C . THR A 1 106 ? -5.701 3.696 36.906 1.00 65.12 106 THR A C 1
ATOM 823 O O . THR A 1 106 ? -5.054 4.394 36.127 1.00 65.12 106 THR A O 1
ATOM 826 N N . GLN A 1 107 ? -7.027 3.517 36.790 1.00 65.69 107 GLN A N 1
ATOM 827 C CA . GLN A 1 107 ? -7.877 4.010 35.692 1.00 65.69 107 GLN A CA 1
ATOM 828 C C . GLN A 1 107 ? -7.217 3.836 34.314 1.00 65.69 107 GLN A C 1
ATOM 830 O O . GLN A 1 107 ? -7.017 4.812 33.583 1.00 65.69 107 GLN A O 1
ATOM 835 N N . PRO A 1 108 ? -6.827 2.599 33.964 1.00 69.31 108 PRO A N 1
ATOM 836 C CA . PRO A 1 108 ? -6.117 2.345 32.728 1.00 69.31 108 PRO A CA 1
ATOM 837 C C . PRO A 1 108 ? -7.011 2.637 31.526 1.00 69.31 108 PRO A C 1
ATOM 839 O O . PRO A 1 108 ? -8.236 2.563 31.597 1.00 69.31 108 PRO A O 1
ATOM 842 N N . ARG A 1 109 ? -6.390 2.924 30.392 1.00 66.88 109 ARG A N 1
ATOM 843 C CA . ARG A 1 109 ? -7.051 3.037 29.095 1.00 66.88 109 ARG A CA 1
ATOM 844 C C . ARG A 1 109 ? -6.584 1.871 28.229 1.00 66.88 109 ARG A C 1
ATOM 846 O O . ARG A 1 109 ? -5.400 1.541 28.224 1.00 66.88 109 ARG A O 1
ATOM 853 N N . VAL A 1 110 ? -7.523 1.249 27.526 1.00 68.50 110 VAL A N 1
ATOM 854 C CA . VAL A 1 110 ? -7.314 0.008 26.773 1.00 68.50 110 VAL A CA 1
ATOM 855 C C . VAL A 1 110 ? -7.764 0.216 25.340 1.00 68.50 110 VAL A C 1
ATOM 857 O O . VAL A 1 110 ? -8.842 0.767 25.122 1.00 68.50 110 VAL A O 1
ATOM 860 N N . VAL A 1 111 ? -6.971 -0.251 24.378 1.00 63.72 111 VAL A N 1
ATOM 861 C CA . VAL A 1 111 ? -7.368 -0.278 22.969 1.00 63.72 111 VAL A CA 1
ATOM 862 C C . VAL A 1 111 ? -6.920 -1.561 22.280 1.00 63.72 111 VAL A C 1
ATOM 864 O O . VAL A 1 111 ? -5.851 -2.095 22.562 1.00 63.72 111 VAL A O 1
ATOM 867 N N . PHE A 1 112 ? -7.749 -2.040 21.358 1.00 61.38 112 PHE A N 1
ATOM 868 C CA . PHE A 1 112 ? -7.454 -3.164 20.482 1.00 61.38 112 PHE A CA 1
ATOM 869 C C . PHE A 1 112 ? -6.693 -2.723 19.223 1.00 61.38 112 PHE A C 1
ATOM 871 O O . PHE A 1 112 ? -7.070 -1.744 18.575 1.00 61.38 112 PHE A O 1
ATOM 878 N N . HIS A 1 113 ? -5.652 -3.466 18.845 1.00 55.31 113 HIS A N 1
ATOM 879 C CA . HIS A 1 113 ? -4.884 -3.231 17.625 1.00 55.31 113 HIS A CA 1
ATOM 880 C C . HIS A 1 113 ? -5.203 -4.308 16.569 1.00 55.31 113 HIS A C 1
ATOM 882 O O . HIS A 1 113 ? -4.786 -5.460 16.722 1.00 55.31 113 HIS A O 1
ATOM 888 N N . PRO A 1 114 ? -5.903 -3.962 15.471 1.00 46.28 114 PRO A N 1
ATOM 889 C CA . PRO A 1 114 ? -6.457 -4.951 14.547 1.00 46.28 114 PRO A CA 1
ATOM 890 C C . PRO A 1 114 ? -5.401 -5.744 13.768 1.00 46.28 114 PRO A C 1
ATOM 892 O O . PRO A 1 114 ? -5.644 -6.903 13.454 1.00 46.28 114 PRO A O 1
ATOM 895 N N . MET A 1 115 ? -4.220 -5.173 13.491 1.00 47.44 115 MET A N 1
ATOM 896 C CA . MET A 1 115 ? -3.180 -5.864 12.707 1.00 47.44 115 MET A CA 1
ATOM 897 C C . MET A 1 115 ? -2.363 -6.871 13.527 1.00 47.44 115 MET A C 1
ATOM 899 O O . MET A 1 115 ? -1.826 -7.816 12.966 1.00 47.44 115 MET A O 1
ATOM 903 N N . SER A 1 116 ? -2.251 -6.680 14.845 1.00 52.84 116 SER A N 1
ATOM 904 C CA . SER A 1 116 ? -1.524 -7.608 15.731 1.00 52.84 116 SER A CA 1
ATOM 905 C C . SER A 1 116 ? -2.459 -8.514 16.529 1.00 52.84 116 SER A C 1
ATOM 907 O O . SER A 1 116 ? -1.981 -9.336 17.310 1.00 52.84 116 SER A O 1
ATOM 909 N N . GLN A 1 117 ? -3.778 -8.325 16.378 1.00 57.03 117 GLN A N 1
ATOM 910 C CA . GLN A 1 117 ? -4.821 -8.934 17.208 1.00 57.03 117 GLN A CA 1
ATOM 911 C C . GLN A 1 117 ? -4.537 -8.803 18.717 1.00 57.03 117 GLN A C 1
ATOM 913 O O . GLN A 1 117 ? -4.937 -9.641 19.519 1.00 57.03 117 GLN A O 1
ATOM 918 N N . GLY A 1 118 ? -3.802 -7.759 19.100 1.00 65.44 118 GLY A N 1
ATOM 919 C CA . GLY A 1 118 ? -3.319 -7.532 20.454 1.00 65.44 118 GLY A CA 1
ATOM 920 C C . GLY A 1 118 ? -3.999 -6.345 21.115 1.00 65.44 118 GLY A C 1
ATOM 921 O O . GLY A 1 118 ? -4.812 -5.640 20.513 1.00 65.44 118 GLY A O 1
ATOM 922 N N . TRP A 1 119 ? -3.622 -6.093 22.361 1.00 69.75 119 TRP A N 1
ATOM 923 C CA . TRP A 1 119 ? -4.150 -4.994 23.158 1.00 69.75 119 TRP A CA 1
ATOM 924 C C . TRP A 1 119 ? -3.027 -4.046 23.543 1.00 69.75 119 TRP A C 1
ATOM 926 O O . TRP A 1 119 ? -1.947 -4.483 23.922 1.00 69.75 119 TRP A O 1
ATOM 936 N N . LEU A 1 120 ? -3.278 -2.745 23.484 1.00 71.81 120 LEU A N 1
ATOM 937 C CA . LEU A 1 120 ? -2.428 -1.745 24.109 1.00 71.81 120 LEU A CA 1
ATOM 938 C C . LEU A 1 120 ? -3.145 -1.229 25.349 1.00 71.81 120 LEU A C 1
ATOM 940 O O . LEU A 1 120 ? -4.284 -0.762 25.276 1.00 71.81 120 LEU A O 1
ATOM 944 N N . VAL A 1 121 ? -2.475 -1.319 26.489 1.00 74.00 121 VAL A N 1
ATOM 945 C CA . VAL A 1 121 ? -2.994 -0.850 27.771 1.00 74.00 121 VAL A CA 1
ATOM 946 C C . VAL A 1 121 ? -2.050 0.201 28.318 1.00 74.00 121 VAL A C 1
ATOM 948 O O . VAL A 1 121 ? -0.836 0.060 28.206 1.00 74.00 121 VAL A O 1
ATOM 951 N N . SER A 1 122 ? -2.575 1.264 28.917 1.00 73.50 122 SER A N 1
ATOM 952 C CA . SER A 1 122 ? -1.735 2.236 29.613 1.00 73.50 122 SER A CA 1
ATOM 953 C C . SER A 1 122 ? -2.404 2.792 30.859 1.00 73.50 122 SER A C 1
ATOM 955 O O . SER A 1 122 ? -3.630 2.792 30.970 1.00 73.50 122 SER A O 1
ATOM 957 N N . TRP A 1 123 ? -1.593 3.253 31.805 1.00 72.31 123 TRP A N 1
ATOM 958 C CA . TRP A 1 123 ? -2.038 3.839 33.061 1.00 72.31 123 TRP A CA 1
ATOM 959 C C . TRP A 1 123 ? -1.006 4.825 33.606 1.00 72.31 123 TRP A C 1
ATOM 961 O O . TRP A 1 123 ? 0.156 4.830 33.200 1.00 72.31 123 TRP A O 1
ATOM 971 N N . ILE A 1 124 ? -1.420 5.660 34.555 1.00 70.88 124 ILE A N 1
ATOM 972 C CA . ILE A 1 124 ? -0.487 6.497 35.311 1.00 70.88 124 ILE A CA 1
ATOM 973 C C . ILE A 1 124 ? 0.037 5.681 36.485 1.00 70.88 124 ILE A C 1
ATOM 975 O O . ILE A 1 124 ? -0.743 5.165 37.286 1.00 70.88 124 ILE A O 1
ATOM 979 N N . ASN A 1 125 ? 1.357 5.563 36.602 1.00 70.31 125 ASN A N 1
ATOM 980 C CA . ASN A 1 125 ? 1.969 4.949 37.767 1.00 70.31 125 ASN A CA 1
ATOM 981 C C . ASN A 1 125 ? 1.686 5.834 38.994 1.00 70.31 125 ASN A C 1
ATOM 983 O O . ASN A 1 125 ? 2.163 6.967 39.038 1.00 70.31 125 ASN A O 1
ATOM 987 N N . PRO A 1 126 ? 0.951 5.347 40.007 1.00 66.94 126 PRO A N 1
ATOM 988 C CA . PRO A 1 126 ? 0.594 6.166 41.162 1.00 66.94 126 PRO A CA 1
ATOM 989 C C . PRO A 1 126 ? 1.803 6.533 42.035 1.00 66.94 126 PRO A C 1
ATOM 991 O O . PRO A 1 126 ? 1.750 7.528 42.749 1.00 66.94 126 PRO A O 1
ATOM 994 N N . ALA A 1 127 ? 2.896 5.765 41.973 1.00 70.25 127 ALA A N 1
ATOM 995 C CA . ALA A 1 127 ? 4.118 6.038 42.726 1.00 70.25 127 ALA A CA 1
ATOM 996 C C . ALA A 1 127 ? 5.020 7.074 42.040 1.00 70.25 127 ALA A C 1
ATOM 998 O O . ALA A 1 127 ? 5.702 7.832 42.723 1.00 70.25 127 ALA A O 1
ATOM 999 N N . THR A 1 128 ? 5.045 7.109 40.703 1.00 69.44 128 THR A N 1
ATOM 1000 C CA . THR A 1 128 ? 5.968 7.977 39.946 1.00 69.44 128 THR A CA 1
ATOM 1001 C C . THR A 1 128 ? 5.282 9.086 39.152 1.00 69.44 128 THR A C 1
ATOM 1003 O O . THR A 1 128 ? 5.967 9.964 38.636 1.00 69.44 128 THR A O 1
ATOM 1006 N N . GLY A 1 129 ? 3.956 9.049 38.999 1.00 66.50 129 GLY A N 1
ATOM 1007 C CA . GLY A 1 129 ? 3.188 9.953 38.136 1.00 66.50 129 GLY A CA 1
ATOM 1008 C C . GLY A 1 129 ? 3.452 9.784 36.633 1.00 66.50 129 GLY A C 1
ATOM 1009 O O . GLY A 1 129 ? 2.851 10.492 35.828 1.00 66.50 129 GLY A O 1
ATOM 1010 N N . GLY A 1 130 ? 4.343 8.868 36.237 1.00 65.25 130 GLY A N 1
ATOM 1011 C CA . GLY A 1 130 ? 4.695 8.618 34.840 1.00 65.25 130 GLY A CA 1
ATOM 1012 C C . GLY A 1 130 ? 3.636 7.799 34.105 1.00 65.25 130 GLY A C 1
ATOM 1013 O O . GLY A 1 130 ? 2.949 6.974 34.711 1.00 65.25 130 GLY A O 1
ATOM 1014 N N . LEU A 1 131 ? 3.531 7.997 32.789 1.00 67.50 131 LEU A N 1
ATOM 1015 C CA . LEU A 1 131 ? 2.699 7.158 31.930 1.00 67.50 131 LEU A CA 1
ATOM 1016 C C . LEU A 1 131 ? 3.409 5.819 31.707 1.00 67.50 131 LEU A C 1
ATOM 1018 O O . LEU A 1 131 ? 4.551 5.779 31.248 1.00 67.50 131 LEU A O 1
ATOM 1022 N N . VAL A 1 132 ? 2.721 4.727 32.012 1.00 71.31 132 VAL A N 1
ATOM 1023 C CA . VAL A 1 132 ? 3.161 3.362 31.720 1.00 71.31 132 VAL A CA 1
ATOM 1024 C C . VAL A 1 132 ? 2.264 2.810 30.631 1.00 71.31 132 VAL A C 1
ATOM 1026 O O . VAL A 1 132 ? 1.050 2.979 30.705 1.00 71.31 132 VAL A O 1
ATOM 1029 N N . TYR A 1 133 ? 2.844 2.152 29.633 1.00 71.75 133 TYR A N 1
ATOM 1030 C CA . TYR A 1 133 ? 2.108 1.438 28.597 1.00 71.75 133 TYR A CA 1
ATOM 1031 C C . TYR A 1 133 ? 2.646 0.016 28.452 1.00 71.75 133 TYR A C 1
ATOM 1033 O O . TYR A 1 133 ? 3.814 -0.257 28.726 1.00 71.75 133 TYR A O 1
ATOM 1041 N N . GLU A 1 134 ? 1.780 -0.891 28.021 1.00 73.81 134 GLU A N 1
ATOM 1042 C CA . GLU A 1 134 ? 2.087 -2.297 27.824 1.00 73.81 134 GLU A CA 1
ATOM 1043 C C . GLU A 1 134 ? 1.321 -2.823 26.611 1.00 73.81 134 GLU A C 1
ATOM 1045 O O . GLU A 1 134 ? 0.097 -2.695 26.522 1.00 73.81 134 GLU A O 1
ATOM 1050 N N . ALA A 1 135 ? 2.059 -3.400 25.665 1.00 72.62 135 ALA A N 1
ATOM 1051 C CA . ALA A 1 135 ? 1.482 -4.126 24.546 1.00 72.62 135 ALA A CA 1
ATOM 1052 C C . ALA A 1 135 ? 1.297 -5.593 24.946 1.00 72.62 135 ALA A C 1
ATOM 1054 O O . ALA A 1 135 ? 2.239 -6.244 25.396 1.00 72.62 135 ALA A O 1
ATOM 1055 N N . LEU A 1 136 ? 0.090 -6.109 24.759 1.00 71.56 136 LEU A N 1
ATOM 1056 C CA . LEU A 1 136 ? -0.310 -7.481 25.031 1.00 71.56 136 LEU A CA 1
ATOM 1057 C C . LEU A 1 136 ? -0.606 -8.188 23.707 1.00 71.56 136 LEU A C 1
ATOM 1059 O O . LEU A 1 136 ? -1.217 -7.614 22.801 1.00 71.56 136 LEU A O 1
ATOM 1063 N N . ARG A 1 137 ? -0.207 -9.453 23.600 1.00 70.81 137 ARG A N 1
ATOM 1064 C CA . ARG A 1 137 ? -0.645 -10.343 22.517 1.00 70.81 137 ARG A CA 1
ATOM 1065 C C . ARG A 1 137 ? -2.129 -10.697 22.677 1.00 70.81 137 ARG A C 1
ATOM 1067 O O . ARG A 1 137 ? -2.738 -10.429 23.714 1.00 70.81 137 ARG A O 1
ATOM 1074 N N . ALA A 1 138 ? -2.696 -11.349 21.661 1.00 63.06 138 ALA A N 1
ATOM 1075 C CA . ALA A 1 138 ? -4.071 -11.860 21.681 1.00 63.06 138 ALA A CA 1
ATOM 1076 C C . ALA A 1 138 ? -4.371 -12.769 22.891 1.00 63.06 138 ALA A C 1
ATOM 1078 O O . ALA A 1 138 ? -5.499 -12.818 23.366 1.00 63.06 138 ALA A O 1
ATOM 1079 N N . ASP A 1 139 ? -3.355 -13.462 23.417 1.00 63.72 139 ASP A N 1
ATOM 1080 C CA . ASP A 1 139 ? -3.458 -14.361 24.571 1.00 63.72 139 ASP A CA 1
ATOM 1081 C C . ASP A 1 139 ? -3.256 -13.672 25.934 1.00 63.72 139 ASP A C 1
ATOM 1083 O O . ASP A 1 139 ? -3.287 -14.335 26.970 1.00 63.72 139 ASP A O 1
ATOM 1087 N N . GLY A 1 140 ? -3.047 -12.352 25.944 1.00 64.25 140 GLY A N 1
ATOM 1088 C CA . GLY A 1 140 ? -2.832 -11.558 27.153 1.00 64.25 140 GLY A CA 1
ATOM 1089 C C . GLY A 1 140 ? -1.398 -11.582 27.672 1.00 64.25 140 GLY A C 1
ATOM 1090 O O . GLY A 1 140 ? -1.126 -10.970 28.703 1.00 64.25 140 GLY A O 1
ATOM 1091 N N . THR A 1 141 ? -0.469 -12.249 26.977 1.00 72.75 141 THR A N 1
ATOM 1092 C CA . THR A 1 141 ? 0.949 -12.204 27.344 1.00 72.75 141 THR A CA 1
ATOM 1093 C C . THR A 1 141 ? 1.577 -10.864 26.953 1.00 72.75 141 THR A C 1
ATOM 1095 O O . THR A 1 141 ? 1.293 -10.347 25.866 1.00 72.75 141 THR A O 1
ATOM 1098 N N . PRO A 1 142 ? 2.464 -10.299 27.790 1.00 68.88 142 PRO A N 1
ATOM 1099 C CA . PRO A 1 142 ? 3.229 -9.111 27.435 1.00 68.88 142 PRO A CA 1
ATOM 1100 C C . PRO A 1 142 ? 4.066 -9.356 26.177 1.00 68.88 142 PRO A C 1
ATOM 1102 O O . PRO A 1 142 ? 4.784 -10.355 26.063 1.00 68.88 142 PRO A O 1
ATOM 1105 N N . LEU A 1 143 ? 3.969 -8.449 25.209 1.00 67.00 143 LEU A N 1
ATOM 1106 C CA . LEU A 1 143 ? 4.814 -8.455 24.016 1.00 67.00 143 LEU A CA 1
ATOM 1107 C C . LEU A 1 143 ? 6.232 -7.963 24.334 1.00 67.00 143 LEU A C 1
ATOM 1109 O O . LEU A 1 143 ? 7.189 -8.394 23.697 1.00 67.00 143 LEU A O 1
ATOM 1113 N N . LEU A 1 144 ? 6.337 -7.097 25.340 1.00 63.56 144 LEU A N 1
ATOM 1114 C CA . LEU A 1 144 ? 7.565 -6.543 25.892 1.00 63.56 144 LEU A CA 1
ATOM 1115 C C . LEU A 1 144 ? 7.948 -7.327 27.157 1.00 63.56 144 LEU A C 1
ATOM 1117 O O . LEU A 1 144 ? 7.076 -7.672 27.956 1.00 63.56 144 LEU A O 1
ATOM 1121 N N . ASP A 1 145 ? 9.233 -7.641 27.325 1.00 59.44 145 ASP A N 1
ATOM 1122 C CA . ASP A 1 145 ? 9.735 -8.248 28.561 1.00 59.44 145 ASP A CA 1
ATOM 1123 C C . ASP A 1 145 ? 9.587 -7.284 29.757 1.00 59.44 145 ASP A C 1
ATOM 1125 O O . ASP A 1 145 ? 9.325 -6.087 29.609 1.00 59.44 145 ASP A O 1
ATOM 1129 N N . SER A 1 146 ? 9.704 -7.802 30.981 1.00 56.28 146 SER A N 1
ATOM 1130 C CA . SER A 1 146 ? 9.508 -6.997 32.195 1.00 56.28 146 SER A CA 1
ATOM 1131 C C . SER A 1 146 ? 10.472 -5.810 32.307 1.00 56.28 146 SER A C 1
ATOM 1133 O O . SER A 1 146 ? 10.109 -4.812 32.928 1.00 56.28 146 SER A O 1
ATOM 1135 N N . ASP A 1 147 ? 11.647 -5.895 31.677 1.00 48.16 147 ASP A N 1
ATOM 1136 C CA . ASP A 1 147 ? 12.678 -4.850 31.677 1.00 48.16 147 ASP A CA 1
ATOM 1137 C C . ASP A 1 147 ? 12.438 -3.767 30.605 1.00 48.16 147 ASP A C 1
ATOM 1139 O O . ASP A 1 147 ? 12.934 -2.646 30.730 1.00 48.16 147 ASP A O 1
ATOM 1143 N N . SER A 1 148 ? 11.622 -4.048 29.583 1.00 47.25 148 SER A N 1
ATOM 1144 C CA . SER A 1 148 ? 11.225 -3.095 28.532 1.00 47.25 148 SER A CA 1
ATOM 1145 C C . SER A 1 148 ? 9.890 -2.391 28.792 1.00 47.25 148 SER A C 1
ATOM 1147 O O . SER A 1 148 ? 9.465 -1.564 27.979 1.00 47.25 148 SER A O 1
ATOM 1149 N N . ARG A 1 149 ? 9.260 -2.615 29.957 1.00 53.28 149 ARG A N 1
ATOM 1150 C CA . ARG A 1 149 ? 8.156 -1.784 30.473 1.00 53.28 149 ARG A CA 1
ATOM 1151 C C . ARG A 1 149 ? 8.661 -0.374 30.786 1.00 53.28 149 ARG A C 1
ATOM 1153 O O . ARG A 1 149 ? 8.961 -0.030 31.929 1.00 53.28 149 ARG A O 1
ATOM 1160 N N . GLN A 1 150 ? 8.770 0.466 29.765 1.00 52.00 150 GLN A N 1
ATOM 1161 C CA . GLN A 1 150 ? 9.257 1.827 29.938 1.00 52.00 150 GLN A CA 1
ATOM 1162 C C . GLN A 1 150 ? 8.141 2.721 30.479 1.00 52.00 150 GLN A C 1
ATOM 1164 O O . GLN A 1 150 ? 7.237 3.140 29.757 1.00 52.00 150 GLN A O 1
ATOM 1169 N N . ALA A 1 151 ? 8.226 3.049 31.769 1.00 51.34 151 ALA A N 1
ATOM 1170 C CA . ALA A 1 151 ? 7.536 4.206 32.317 1.00 51.34 151 ALA A CA 1
ATOM 1171 C C . ALA A 1 151 ? 8.167 5.459 31.696 1.00 51.34 151 ALA A C 1
ATOM 1173 O O . ALA A 1 151 ? 9.217 5.924 32.140 1.00 51.34 151 ALA A O 1
ATOM 1174 N N . TYR A 1 152 ? 7.559 5.989 30.638 1.00 50.12 152 TYR A N 1
ATOM 1175 C CA . TYR A 1 152 ? 8.021 7.238 30.053 1.00 50.12 152 TYR A CA 1
ATOM 1176 C C . TYR A 1 152 ? 7.611 8.384 30.985 1.00 50.12 152 TYR A C 1
ATOM 1178 O O . TYR A 1 152 ? 6.429 8.720 31.122 1.00 50.12 152 TYR A O 1
ATOM 1186 N N . GLN A 1 153 ? 8.593 8.970 31.672 1.00 49.84 153 GLN A N 1
ATOM 1187 C CA . GLN A 1 153 ? 8.393 10.181 32.460 1.00 49.84 153 GLN A CA 1
ATOM 1188 C C . GLN A 1 153 ? 8.434 11.388 31.525 1.00 49.84 153 GLN A C 1
ATOM 1190 O O . GLN A 1 153 ? 9.501 11.835 31.107 1.00 49.84 153 GLN A O 1
ATOM 1195 N N . TRP A 1 154 ? 7.256 11.911 31.190 1.00 45.06 154 TRP A N 1
ATOM 1196 C CA . TRP A 1 154 ? 7.150 13.167 30.459 1.00 45.06 154 TRP A CA 1
ATOM 1197 C C . TRP A 1 154 ? 7.786 14.299 31.282 1.00 45.06 154 TRP A C 1
ATOM 1199 O O . TRP A 1 154 ? 7.452 14.456 32.462 1.00 45.06 154 TRP A O 1
ATOM 1209 N N . PRO A 1 155 ? 8.669 15.122 30.693 1.00 39.84 155 PRO A N 1
ATOM 1210 C CA . PRO A 1 155 ? 9.121 16.333 31.348 1.00 39.84 155 PRO A CA 1
ATOM 1211 C C . PRO A 1 155 ? 7.937 17.310 31.415 1.00 39.84 155 PRO A C 1
ATOM 1213 O O . PRO A 1 155 ? 7.542 17.887 30.408 1.00 39.84 155 PRO A O 1
ATOM 1216 N N . THR A 1 156 ? 7.399 17.516 32.620 1.00 43.84 156 THR A N 1
ATOM 1217 C CA . THR A 1 156 ? 6.397 18.531 33.020 1.00 43.84 156 THR A CA 1
ATOM 1218 C C . THR A 1 156 ? 4.909 18.294 32.682 1.00 43.84 156 THR A C 1
ATOM 1220 O O . THR A 1 156 ? 4.521 17.570 31.770 1.00 43.84 156 THR A O 1
ATOM 1223 N N . SER A 1 157 ? 4.073 18.893 33.540 1.00 49.56 157 SER A N 1
ATOM 1224 C CA . SER A 1 157 ? 2.648 18.663 33.807 1.00 49.56 157 SER A CA 1
ATOM 1225 C C . SER A 1 157 ? 1.721 18.693 32.585 1.00 49.56 157 SER A C 1
ATOM 1227 O O . SER A 1 157 ? 1.287 19.758 32.145 1.00 49.56 157 SER A O 1
ATOM 1229 N N . THR A 1 158 ? 1.317 17.523 32.101 1.00 46.22 158 THR A N 1
ATOM 1230 C CA . THR A 1 158 ? 0.206 17.378 31.151 1.00 46.22 158 THR A CA 1
ATOM 1231 C C . THR A 1 158 ? -0.925 16.583 31.795 1.00 46.22 158 THR A C 1
ATOM 1233 O O . THR A 1 158 ? -0.721 15.524 32.383 1.00 46.22 158 THR A O 1
ATOM 1236 N N . THR A 1 159 ? -2.140 17.124 31.727 1.00 49.12 159 THR A N 1
ATOM 1237 C CA . THR A 1 159 ? -3.362 16.473 32.200 1.00 49.12 159 THR A CA 1
ATOM 1238 C C . THR A 1 159 ? -3.822 15.423 31.185 1.00 49.12 159 THR A C 1
ATOM 1240 O O . THR A 1 159 ? -3.924 15.672 29.986 1.00 49.12 159 THR A O 1
ATOM 1243 N N . SER A 1 160 ? -4.131 14.223 31.677 1.00 48.66 160 SER A N 1
ATOM 1244 C CA . SER A 1 160 ? -4.467 13.001 30.924 1.00 48.66 160 SER A CA 1
ATOM 1245 C C . SER A 1 160 ? -5.786 13.035 30.130 1.00 48.66 160 SER A C 1
ATOM 1247 O O . SER A 1 160 ? -6.212 12.012 29.586 1.00 48.66 160 SER A O 1
ATOM 1249 N N . ALA A 1 161 ? -6.453 14.188 30.042 1.00 45.97 161 ALA A N 1
ATOM 1250 C CA . ALA A 1 161 ? -7.720 14.344 29.331 1.00 45.97 161 ALA A CA 1
ATOM 1251 C C . ALA A 1 161 ? -7.567 14.313 27.796 1.00 45.97 161 ALA A C 1
ATOM 1253 O O . ALA A 1 161 ? -8.551 14.073 27.104 1.00 45.97 161 ALA A O 1
ATOM 1254 N N . GLY A 1 162 ? -6.353 14.513 27.266 1.00 44.91 162 GLY A N 1
ATOM 1255 C CA . GLY A 1 162 ? -6.099 14.632 25.822 1.00 44.91 162 GLY A CA 1
ATOM 1256 C C . GLY A 1 162 ? -5.320 13.489 25.162 1.00 44.91 162 GLY A C 1
ATOM 1257 O O . GLY A 1 162 ? -5.083 13.547 23.961 1.00 44.91 162 GLY A O 1
ATOM 1258 N N . LEU A 1 163 ? -4.894 12.462 25.905 1.00 47.50 163 LEU A N 1
ATOM 1259 C CA . LEU A 1 163 ? -4.050 11.393 25.355 1.00 47.50 163 LEU A CA 1
ATOM 1260 C C . LEU A 1 163 ? -4.910 10.182 24.966 1.00 47.50 163 LEU A C 1
ATOM 1262 O O . LEU A 1 163 ? -5.272 9.354 25.805 1.00 47.50 163 LEU A O 1
ATOM 1266 N N . ALA A 1 164 ? -5.272 10.106 23.683 1.00 45.91 164 ALA A N 1
ATOM 1267 C CA . ALA A 1 164 ? -5.939 8.949 23.095 1.00 45.91 164 ALA A CA 1
ATOM 1268 C C . ALA A 1 164 ? -4.906 7.846 22.812 1.00 45.91 164 ALA A C 1
ATOM 1270 O O . ALA A 1 164 ? -3.938 8.070 22.093 1.00 45.91 164 ALA A O 1
ATOM 1271 N N . LEU A 1 165 ? -5.109 6.662 23.393 1.00 48.06 165 LEU A N 1
ATOM 1272 C CA . LEU A 1 165 ? -4.149 5.547 23.333 1.00 48.06 165 LEU A CA 1
ATOM 1273 C C . LEU A 1 165 ? -4.360 4.577 22.182 1.00 48.06 165 LEU A C 1
ATOM 1275 O O . LEU A 1 165 ? -3.536 3.698 21.987 1.00 48.06 165 LEU A O 1
ATOM 1279 N N . ALA A 1 166 ? -5.429 4.761 21.422 1.00 43.50 166 ALA A N 1
ATOM 1280 C CA . ALA A 1 166 ? -5.550 4.391 20.025 1.00 43.50 166 ALA A CA 1
ATOM 1281 C C . ALA A 1 166 ? -6.989 4.688 19.581 1.00 43.50 166 ALA A C 1
ATOM 1283 O O . ALA A 1 166 ? -7.982 4.158 20.060 1.00 43.50 166 ALA A O 1
ATOM 128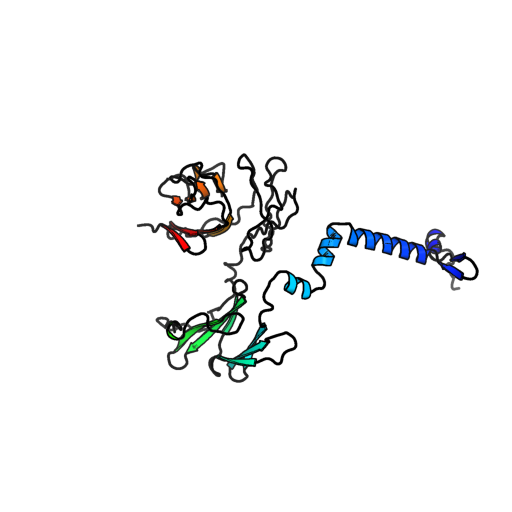4 N N . CYS A 1 167 ? -7.108 5.593 18.638 1.00 36.47 167 CYS A N 1
ATOM 1285 C CA . CYS A 1 167 ? -7.577 5.140 17.342 1.00 36.47 167 CYS A CA 1
ATOM 1286 C C . CYS A 1 167 ? -6.282 4.982 16.512 1.00 36.47 167 CYS A C 1
ATOM 1288 O O . CYS A 1 167 ? -5.235 5.465 16.970 1.00 36.47 167 CYS A O 1
ATOM 1290 N N . PRO A 1 168 ? -6.276 4.458 15.275 1.00 43.75 168 PRO A N 1
ATOM 1291 C CA . PRO A 1 168 ? -5.490 5.215 14.314 1.00 43.75 168 PRO A CA 1
ATOM 1292 C C . PRO A 1 168 ? -5.973 6.658 14.523 1.00 43.75 168 PRO A C 1
ATOM 1294 O O . PRO A 1 168 ? -7.164 6.911 14.338 1.00 43.75 168 PRO A O 1
ATOM 1297 N N . ALA A 1 169 ? -5.150 7.559 15.091 1.00 40.56 169 ALA A N 1
ATOM 1298 C CA . ALA A 1 169 ? -5.513 8.978 15.185 1.00 40.56 169 ALA A CA 1
ATOM 1299 C C . ALA A 1 169 ? -6.186 9.297 13.855 1.00 40.56 169 ALA A C 1
ATOM 1301 O O . ALA A 1 169 ? -5.592 8.881 12.875 1.00 40.56 169 ALA A O 1
ATOM 1302 N N . ALA A 1 170 ? -7.405 9.846 13.778 1.00 42.53 170 ALA A N 1
ATOM 1303 C CA . ALA A 1 170 ? -8.222 9.795 12.546 1.00 42.53 170 ALA A CA 1
ATOM 1304 C C . ALA A 1 170 ? -7.436 10.101 11.240 1.00 42.53 170 ALA A C 1
ATOM 1306 O O . ALA A 1 170 ? -7.724 9.549 10.190 1.00 42.53 170 ALA A O 1
ATOM 1307 N N . GLN A 1 171 ? -6.359 10.883 11.358 1.00 43.62 171 GLN A N 1
ATOM 1308 C CA . GLN A 1 171 ? -5.240 11.071 10.422 1.00 43.62 171 GLN A CA 1
ATOM 1309 C C . GLN A 1 171 ? -4.412 9.832 9.971 1.00 43.62 171 GLN A C 1
ATOM 1311 O O . GLN A 1 171 ? -3.480 9.996 9.194 1.00 43.62 171 GLN A O 1
ATOM 1316 N N . SER A 1 172 ? -4.664 8.622 10.464 1.00 49.19 172 SER A N 1
ATOM 1317 C CA . SER A 1 172 ? -3.925 7.382 10.155 1.00 49.19 172 SER A CA 1
ATOM 1318 C C . SER A 1 172 ? -4.835 6.275 9.631 1.00 49.19 172 SER A C 1
ATOM 1320 O O . SER A 1 172 ? -4.367 5.174 9.352 1.00 49.19 172 SER A O 1
ATOM 1322 N N . VAL A 1 173 ? -6.122 6.583 9.440 1.00 66.50 173 VAL A N 1
ATOM 1323 C CA . VAL A 1 173 ? -6.945 5.863 8.468 1.00 66.50 173 VAL A CA 1
ATOM 1324 C C . VAL A 1 173 ? -6.438 6.278 7.084 1.00 66.50 173 VAL A C 1
ATOM 1326 O O . VAL A 1 173 ? -6.214 7.475 6.869 1.00 66.50 173 VAL A O 1
ATOM 1329 N N . PRO A 1 174 ? -6.191 5.335 6.161 1.00 78.44 174 PRO A N 1
ATOM 1330 C CA . PRO A 1 174 ? -5.794 5.698 4.810 1.00 78.44 174 PRO A CA 1
ATOM 1331 C C . PRO A 1 174 ? -6.869 6.591 4.182 1.00 78.44 174 PRO A C 1
ATOM 1333 O O . PRO A 1 174 ? -8.055 6.311 4.304 1.00 78.44 174 PRO A O 1
ATOM 1336 N N . VAL A 1 175 ? -6.456 7.661 3.502 1.00 85.12 175 VAL A N 1
ATOM 1337 C CA . VAL A 1 175 ? -7.372 8.498 2.700 1.00 85.12 175 VAL A CA 1
ATOM 1338 C C . VAL A 1 175 ? -7.841 7.788 1.425 1.00 85.12 175 VAL A C 1
ATOM 1340 O O . VAL A 1 175 ? -8.736 8.275 0.745 1.00 85.12 175 VAL A O 1
ATOM 1343 N N . GLN A 1 176 ? -7.192 6.672 1.091 1.00 86.88 176 GLN A N 1
ATOM 1344 C CA . GLN A 1 176 ? -7.511 5.795 -0.022 1.00 86.88 176 GLN A CA 1
ATOM 1345 C C . GLN A 1 176 ? -6.919 4.409 0.253 1.00 86.88 176 GLN A C 1
ATOM 1347 O O . GLN A 1 176 ? -5.743 4.304 0.617 1.00 86.88 176 GLN A O 1
ATOM 1352 N N . GLN A 1 177 ? -7.714 3.356 0.080 1.00 87.56 177 GLN A N 1
ATOM 1353 C CA . GLN A 1 177 ? -7.301 1.972 0.286 1.00 87.56 177 GLN A CA 1
ATOM 1354 C C . GLN A 1 177 ? -7.864 1.070 -0.813 1.00 87.56 177 GLN A C 1
ATOM 1356 O O . GLN A 1 177 ? -9.034 0.698 -0.786 1.00 87.56 177 GLN A O 1
ATOM 1361 N N . LEU A 1 178 ? -6.988 0.652 -1.724 1.00 88.00 178 LEU A N 1
ATOM 1362 C CA . LEU A 1 178 ? -7.312 -0.281 -2.798 1.00 88.00 178 LEU A CA 1
ATOM 1363 C C . LEU A 1 178 ? -6.895 -1.691 -2.372 1.00 88.00 178 LEU A C 1
ATOM 1365 O O . LEU A 1 178 ? -5.707 -1.956 -2.181 1.00 88.00 178 LEU A O 1
ATOM 1369 N N . ALA A 1 179 ? -7.879 -2.564 -2.154 1.00 83.88 179 ALA A N 1
ATOM 1370 C CA . ALA A 1 179 ? -7.647 -3.956 -1.757 1.00 83.88 179 ALA A CA 1
ATOM 1371 C C . ALA A 1 179 ? -7.427 -4.893 -2.960 1.00 83.88 179 ALA A C 1
ATOM 1373 O O . ALA A 1 179 ? -6.838 -5.956 -2.790 1.00 83.88 179 ALA A O 1
ATOM 1374 N N . PHE A 1 180 ? -7.841 -4.456 -4.157 1.00 87.50 180 PHE A N 1
ATOM 1375 C CA . PHE A 1 180 ? -7.754 -5.189 -5.424 1.00 87.50 180 PHE A CA 1
ATOM 1376 C C . PHE A 1 180 ? -8.544 -6.502 -5.462 1.00 87.50 180 PHE A C 1
ATOM 1378 O O . PHE A 1 180 ? -8.140 -7.444 -6.136 1.00 87.50 180 PHE A O 1
ATOM 1385 N N . GLU A 1 181 ? -9.682 -6.547 -4.766 1.00 83.94 181 GLU A N 1
ATOM 1386 C CA . GLU A 1 181 ? -10.561 -7.721 -4.641 1.00 83.94 181 GLU A CA 1
ATOM 1387 C C . GLU A 1 181 ? -11.516 -7.914 -5.831 1.00 83.94 181 GLU A C 1
ATOM 1389 O O . GLU A 1 181 ? -12.467 -8.700 -5.785 1.00 83.94 181 GLU A O 1
ATOM 1394 N N . GLU A 1 182 ? -11.292 -7.179 -6.914 1.00 84.12 182 GLU A N 1
ATOM 1395 C CA . GLU A 1 182 ? -12.119 -7.222 -8.103 1.00 84.12 182 GLU A CA 1
ATOM 1396 C C . GLU A 1 182 ? -11.797 -8.421 -9.003 1.00 84.12 182 GLU A C 1
ATOM 1398 O O . GLU A 1 182 ? -10.675 -8.926 -9.093 1.00 84.12 182 GLU A O 1
ATOM 1403 N N . VAL A 1 183 ? -12.826 -8.881 -9.715 1.00 81.56 183 VAL A N 1
ATOM 1404 C CA . VAL A 1 183 ? -12.706 -9.993 -10.659 1.00 81.56 183 VAL A CA 1
ATOM 1405 C C . VAL A 1 183 ? -11.845 -9.619 -11.862 1.00 81.56 183 VAL A C 1
ATOM 1407 O O . VAL A 1 183 ? -11.733 -8.458 -12.251 1.00 81.56 183 VAL A O 1
ATOM 1410 N N . THR A 1 184 ? -11.297 -10.636 -12.522 1.00 87.06 184 THR A N 1
ATOM 1411 C CA . THR A 1 184 ? -10.577 -10.470 -13.784 1.00 87.06 184 THR A CA 1
ATOM 1412 C C . THR A 1 184 ? -11.398 -9.688 -14.814 1.00 87.06 184 THR A C 1
ATOM 1414 O O . THR A 1 184 ? -12.544 -10.040 -15.098 1.00 87.06 184 THR A O 1
ATOM 1417 N N . GLY A 1 185 ? -10.782 -8.650 -15.389 1.00 82.69 185 GLY A N 1
ATOM 1418 C CA . GLY A 1 185 ? -11.410 -7.735 -16.347 1.00 82.69 185 GLY A CA 1
ATOM 1419 C C . GLY A 1 185 ? -12.103 -6.521 -15.718 1.00 82.69 185 GLY A C 1
ATOM 1420 O O . GLY A 1 185 ? -12.768 -5.783 -16.436 1.00 82.69 185 GLY A O 1
ATOM 1421 N N . ALA A 1 186 ? -11.987 -6.314 -14.404 1.00 88.12 186 ALA A N 1
ATOM 1422 C CA . ALA A 1 186 ? -12.459 -5.091 -13.766 1.00 88.12 186 ALA A CA 1
ATOM 1423 C C . ALA A 1 186 ? -11.654 -3.865 -14.221 1.00 88.12 186 ALA A C 1
ATOM 1425 O O . ALA A 1 186 ? -10.428 -3.910 -14.277 1.00 88.12 186 ALA A O 1
ATOM 1426 N N . GLU A 1 187 ? -12.366 -2.770 -14.500 1.00 91.75 187 GLU A N 1
ATOM 1427 C CA . GLU A 1 187 ? -11.782 -1.482 -14.909 1.00 91.75 187 GLU A CA 1
ATOM 1428 C C . GLU A 1 187 ? -11.904 -0.387 -13.832 1.00 91.75 187 GLU A C 1
ATOM 1430 O O . GLU A 1 187 ? -11.458 0.751 -13.998 1.00 91.75 187 GLU A O 1
ATOM 1435 N N . MET A 1 188 ? -12.532 -0.739 -12.713 1.00 90.62 188 MET A N 1
ATOM 1436 C CA . MET A 1 188 ? -12.770 0.110 -11.555 1.00 90.62 188 MET A CA 1
ATOM 1437 C C . MET A 1 188 ? -12.395 -0.683 -10.308 1.00 90.62 188 MET A C 1
ATOM 1439 O O . MET A 1 188 ? -12.802 -1.837 -10.187 1.00 90.62 188 MET A O 1
ATOM 1443 N N . PHE A 1 189 ? -11.635 -0.062 -9.409 1.00 89.62 189 PHE A N 1
ATOM 1444 C CA . PHE A 1 189 ? -11.137 -0.662 -8.174 1.00 89.62 189 PHE A CA 1
ATOM 1445 C C . PHE A 1 189 ? -11.628 0.158 -6.984 1.00 89.62 189 PHE A C 1
ATOM 1447 O O . PHE A 1 189 ? -11.354 1.360 -6.907 1.00 89.62 189 PHE A O 1
ATOM 1454 N N . ASP A 1 190 ? -12.363 -0.490 -6.087 1.00 84.88 190 ASP A N 1
ATOM 1455 C CA . ASP A 1 190 ? -13.133 0.163 -5.031 1.00 84.88 190 ASP A CA 1
ATOM 1456 C C . ASP A 1 190 ? -12.229 0.685 -3.908 1.00 84.88 190 ASP A C 1
ATOM 1458 O O . ASP A 1 190 ? -11.304 0.012 -3.429 1.00 84.88 190 ASP A O 1
ATOM 1462 N N . ASP A 1 191 ? -12.511 1.903 -3.455 1.00 82.62 191 ASP A N 1
ATOM 1463 C CA . ASP A 1 191 ? -11.855 2.489 -2.298 1.00 82.62 191 ASP A CA 1
ATOM 1464 C C . ASP A 1 191 ? -12.502 2.035 -0.986 1.00 82.62 191 ASP A C 1
ATOM 1466 O O . ASP A 1 191 ? -13.403 2.659 -0.417 1.00 82.62 191 ASP A O 1
ATOM 1470 N N . THR A 1 192 ? -11.916 0.991 -0.412 1.00 77.62 192 THR A N 1
ATOM 1471 C CA . THR A 1 192 ? -12.337 0.414 0.873 1.00 77.62 192 THR A CA 1
ATOM 1472 C C . THR A 1 192 ? -12.061 1.307 2.091 1.00 77.62 192 THR A C 1
ATOM 1474 O O . THR A 1 192 ? -12.411 0.939 3.217 1.00 77.62 192 THR A O 1
ATOM 1477 N N . SER A 1 193 ? -11.447 2.484 1.909 1.00 75.25 193 SER A N 1
ATOM 1478 C CA . SER A 1 193 ? -11.245 3.445 3.000 1.00 75.25 193 SER A CA 1
ATOM 1479 C C . SER A 1 193 ? -12.523 4.190 3.401 1.00 75.25 193 SER A C 1
ATOM 1481 O O . SER A 1 193 ? -12.592 4.739 4.503 1.00 75.25 193 SER A O 1
ATOM 1483 N N . GLY A 1 194 ? -13.541 4.188 2.532 1.00 76.56 194 GLY A N 1
ATOM 1484 C CA . GLY A 1 194 ? -14.813 4.879 2.750 1.00 76.56 194 GLY A CA 1
ATOM 1485 C C . GLY A 1 194 ? -14.821 6.349 2.319 1.00 76.56 194 GLY A C 1
ATOM 1486 O O . GLY A 1 194 ? -15.777 7.059 2.632 1.00 76.56 194 GLY A O 1
ATOM 1487 N N . PHE A 1 195 ? -13.785 6.814 1.610 1.00 75.50 195 PHE A N 1
ATOM 1488 C CA . PHE A 1 195 ? -13.712 8.175 1.067 1.00 75.50 195 PHE A CA 1
ATOM 1489 C C . PHE A 1 195 ? -14.125 8.276 -0.411 1.00 75.50 195 PHE A C 1
ATOM 1491 O O . PHE A 1 195 ? -14.237 9.393 -0.918 1.00 75.50 195 PHE A O 1
ATOM 1498 N N . GLY A 1 196 ? -14.406 7.148 -1.075 1.00 79.31 196 GLY A N 1
ATOM 1499 C CA . GLY A 1 196 ? -14.893 7.104 -2.460 1.00 79.31 196 GLY A CA 1
ATOM 1500 C C . GLY A 1 196 ? -13.845 7.542 -3.482 1.00 79.31 196 GLY A C 1
ATOM 1501 O O . GLY A 1 196 ? -14.184 8.116 -4.515 1.00 79.31 196 GLY A O 1
ATOM 1502 N N . ASN A 1 197 ? -12.564 7.341 -3.169 1.00 83.81 197 ASN A N 1
ATOM 1503 C CA . ASN A 1 197 ? -11.456 7.617 -4.072 1.00 83.81 197 ASN A CA 1
ATOM 1504 C C . ASN A 1 197 ? -11.142 6.372 -4.906 1.00 83.81 197 ASN A C 1
ATOM 1506 O O . ASN A 1 197 ? -10.043 5.831 -4.812 1.00 83.81 197 ASN A O 1
ATOM 1510 N N . ASP A 1 198 ? -12.098 5.889 -5.690 1.00 86.44 198 ASP A N 1
ATOM 1511 C CA . ASP A 1 198 ? -11.908 4.676 -6.491 1.00 86.44 198 ASP A CA 1
ATOM 1512 C C . ASP A 1 198 ? -10.790 4.877 -7.525 1.00 86.44 198 ASP A C 1
ATOM 1514 O O . ASP A 1 198 ? -10.521 6.001 -7.976 1.00 86.44 198 ASP A O 1
ATOM 1518 N N . ALA A 1 199 ? -10.114 3.790 -7.892 1.00 92.75 199 ALA A N 1
ATOM 1519 C CA . ALA A 1 199 ? -9.170 3.801 -9.001 1.00 92.75 199 ALA A CA 1
ATOM 1520 C C . ALA A 1 199 ? -9.851 3.335 -10.288 1.00 92.75 199 ALA A C 1
ATOM 1522 O O . ALA A 1 199 ? -10.710 2.458 -10.266 1.00 92.75 199 ALA A O 1
ATOM 1523 N N . THR A 1 200 ? -9.440 3.892 -11.421 1.00 94.19 200 THR A N 1
ATOM 1524 C CA . THR A 1 200 ? -9.984 3.544 -12.740 1.00 94.19 200 THR A CA 1
ATOM 1525 C C . THR A 1 200 ? -8.872 3.356 -13.756 1.00 94.19 200 THR A C 1
ATOM 1527 O O . THR A 1 200 ? -7.845 4.034 -13.689 1.00 94.19 200 THR A O 1
ATOM 1530 N N . CYS A 1 201 ? -9.075 2.481 -14.727 1.00 93.81 201 CYS A N 1
ATOM 1531 C CA . CYS A 1 201 ? -8.150 2.253 -15.837 1.00 93.81 201 CYS A CA 1
ATOM 1532 C C . CYS A 1 201 ? -8.916 2.224 -17.167 1.00 93.81 201 CYS A C 1
ATOM 1534 O O . CYS A 1 201 ? -10.134 2.051 -17.190 1.00 93.81 201 CYS A O 1
ATOM 1536 N N . ASP A 1 202 ? -8.188 2.360 -18.274 1.00 89.56 202 ASP A N 1
ATOM 1537 C CA . ASP A 1 202 ? -8.738 2.156 -19.612 1.00 89.56 202 ASP A CA 1
ATOM 1538 C C . ASP A 1 202 ? -8.545 0.698 -20.035 1.00 89.56 202 ASP A C 1
ATOM 1540 O O . ASP A 1 202 ? -7.428 0.194 -19.988 1.00 89.56 202 ASP A O 1
ATOM 1544 N N . SER A 1 203 ? -9.605 0.038 -20.511 1.00 82.38 203 SER A N 1
ATOM 1545 C CA . SER A 1 203 ? -9.624 -1.387 -20.909 1.00 82.38 203 SER A CA 1
ATOM 1546 C C . SER A 1 203 ? -8.407 -1.907 -21.700 1.00 82.38 203 SER A C 1
ATOM 1548 O O . SER A 1 203 ? -8.022 -3.063 -21.542 1.00 82.38 203 SER A O 1
ATOM 1550 N N . ALA A 1 204 ? -7.808 -1.083 -22.566 1.00 88.19 204 ALA A N 1
ATOM 1551 C CA . ALA A 1 204 ? -6.683 -1.470 -23.418 1.00 88.19 204 ALA A CA 1
ATOM 1552 C C . ALA A 1 204 ? -5.323 -1.444 -22.704 1.00 88.19 204 ALA A C 1
ATOM 1554 O O . ALA A 1 204 ? -4.407 -2.126 -23.147 1.00 88.19 204 ALA A O 1
ATOM 1555 N N . THR A 1 205 ? -5.210 -0.660 -21.634 1.00 92.31 205 THR A N 1
ATOM 1556 C CA . THR A 1 205 ? -3.995 -0.454 -20.830 1.00 92.31 205 THR A CA 1
ATOM 1557 C C . THR A 1 205 ? -4.312 -0.676 -19.352 1.00 92.31 205 THR A C 1
ATOM 1559 O O . THR A 1 205 ? -3.793 0.022 -18.476 1.00 92.31 205 THR A O 1
ATOM 1562 N N . CYS A 1 206 ? -5.284 -1.543 -19.065 1.00 94.31 206 CYS A N 1
ATOM 1563 C CA . CYS A 1 206 ? -5.704 -1.816 -17.706 1.00 94.31 206 CYS A CA 1
ATOM 1564 C C . CYS A 1 206 ? -4.913 -3.006 -17.169 1.00 94.31 206 CYS A C 1
ATOM 1566 O O . CYS A 1 206 ? -4.927 -4.066 -17.801 1.00 94.31 206 CYS A O 1
ATOM 1568 N N . PRO A 1 207 ? -4.298 -2.884 -15.980 1.00 95.00 207 PRO A N 1
ATOM 1569 C CA . PRO A 1 207 ? -3.633 -4.018 -15.368 1.00 95.00 207 PRO A CA 1
ATOM 1570 C C . PRO A 1 207 ? -4.613 -5.167 -15.103 1.00 95.00 207 PRO A C 1
ATOM 1572 O O . PRO A 1 207 ? -5.786 -4.975 -14.771 1.00 95.00 207 PRO A O 1
ATOM 1575 N N . LEU A 1 208 ? -4.106 -6.392 -15.190 1.00 93.12 208 LEU A N 1
ATOM 1576 C CA . LEU A 1 208 ? -4.892 -7.598 -14.974 1.00 93.12 208 LEU A CA 1
ATOM 1577 C C . LEU A 1 208 ? -5.299 -7.732 -13.498 1.00 93.12 208 LEU A C 1
ATOM 1579 O O . LEU A 1 208 ? -4.468 -8.021 -12.634 1.00 93.12 208 LEU A O 1
ATOM 1583 N N . ALA A 1 209 ? -6.598 -7.590 -13.236 1.00 90.81 209 ALA A N 1
ATOM 1584 C CA . ALA A 1 209 ? -7.217 -7.860 -11.941 1.00 90.81 209 ALA A CA 1
ATOM 1585 C C . ALA A 1 209 ? -7.336 -9.366 -11.633 1.00 90.81 209 ALA A C 1
ATOM 1587 O O . ALA A 1 209 ? -7.456 -10.207 -12.535 1.00 90.81 209 ALA A O 1
ATOM 1588 N N . GLY A 1 210 ? -7.349 -9.708 -10.343 1.00 82.75 210 GLY A N 1
ATOM 1589 C CA . GLY A 1 210 ? -7.493 -11.087 -9.870 1.00 82.75 210 GLY A CA 1
ATOM 1590 C C . GLY A 1 210 ? -6.208 -11.923 -9.927 1.00 82.75 210 GLY A C 1
ATOM 1591 O O . GLY A 1 210 ? -6.273 -13.151 -9.833 1.00 82.75 210 GLY A O 1
ATOM 1592 N N . ALA A 1 211 ? -5.034 -11.300 -10.081 1.00 88.44 211 ALA A N 1
ATOM 1593 C CA . ALA A 1 211 ? -3.766 -12.005 -9.901 1.00 88.44 211 ALA A CA 1
ATOM 1594 C C . ALA A 1 211 ? -3.593 -12.405 -8.427 1.00 88.44 211 ALA A C 1
ATOM 1596 O O . ALA A 1 211 ? -4.109 -11.734 -7.540 1.00 88.44 211 ALA A O 1
ATOM 1597 N N . SER A 1 212 ? -2.869 -13.490 -8.138 1.00 86.25 212 SER A N 1
ATOM 1598 C CA . SER A 1 212 ? -2.666 -13.928 -6.750 1.00 86.25 212 SER A CA 1
ATOM 1599 C C . SER A 1 212 ? -1.926 -12.864 -5.939 1.00 86.25 212 SER A C 1
ATOM 1601 O O . SER A 1 212 ? -0.802 -12.504 -6.294 1.00 86.25 212 SER A O 1
ATOM 1603 N N . GLY A 1 213 ? -2.546 -12.399 -4.854 1.00 83.75 213 GLY A N 1
ATOM 1604 C CA . GLY A 1 213 ? -1.996 -11.406 -3.942 1.00 83.75 213 GLY A CA 1
ATOM 1605 C C . GLY A 1 213 ? -0.918 -11.956 -3.008 1.00 83.75 213 GLY A C 1
ATOM 1606 O O . GLY A 1 213 ? -0.431 -13.087 -3.133 1.00 83.75 213 GLY A O 1
ATOM 1607 N N . THR A 1 214 ? -0.505 -11.120 -2.059 1.00 78.62 214 THR A N 1
ATOM 1608 C CA . THR A 1 214 ? 0.455 -11.520 -1.028 1.00 78.62 214 THR A CA 1
ATOM 1609 C C . THR A 1 214 ? -0.227 -12.395 0.031 1.00 78.62 214 THR A C 1
ATOM 1611 O O . THR A 1 214 ? -1.245 -11.997 0.589 1.00 78.62 214 THR A O 1
ATOM 1614 N N . PRO A 1 215 ? 0.362 -13.537 0.431 1.00 69.31 215 PRO A N 1
ATOM 1615 C CA . PRO A 1 215 ? -0.170 -14.333 1.541 1.00 69.31 215 PRO A CA 1
ATOM 1616 C C . PRO A 1 215 ? -0.052 -13.616 2.901 1.00 69.31 215 PRO A C 1
ATOM 1618 O O . PRO A 1 215 ? -0.545 -14.111 3.910 1.00 69.31 215 PRO A O 1
ATOM 1621 N N . LEU A 1 216 ? 0.642 -12.473 2.945 1.00 67.81 216 LEU A N 1
ATOM 1622 C CA . LEU A 1 216 ? 0.852 -11.649 4.135 1.00 67.81 216 LEU A CA 1
ATOM 1623 C C . LEU A 1 216 ? -0.059 -10.408 4.163 1.00 67.81 216 LEU A C 1
ATOM 1625 O O . LEU A 1 216 ? 0.044 -9.603 5.089 1.00 67.81 216 LEU A O 1
ATOM 1629 N N . GLY A 1 217 ? -0.927 -10.226 3.162 1.00 62.59 217 GLY A N 1
ATOM 1630 C CA . GLY A 1 217 ? -1.898 -9.137 3.101 1.00 62.59 217 GLY A CA 1
ATOM 1631 C C . GLY A 1 217 ? -3.176 -9.501 3.863 1.00 62.59 217 GLY A C 1
ATOM 1632 O O . GLY A 1 217 ? -3.955 -10.301 3.367 1.00 62.59 217 GLY A O 1
ATOM 1633 N N . PRO A 1 218 ? -3.472 -8.909 5.035 1.00 54.97 218 PRO A N 1
ATOM 1634 C CA . PRO A 1 218 ? -4.611 -9.330 5.863 1.00 54.97 218 PRO A CA 1
ATOM 1635 C C . PRO A 1 218 ? -5.999 -9.002 5.274 1.00 54.97 218 PRO A C 1
ATOM 1637 O O . PRO A 1 218 ? -7.005 -9.283 5.921 1.00 54.97 218 PRO A O 1
ATOM 1640 N N . ARG A 1 219 ? -6.064 -8.340 4.110 1.00 57.62 219 ARG A N 1
ATOM 1641 C CA . ARG A 1 219 ? -7.300 -7.883 3.446 1.00 57.62 219 ARG A CA 1
ATOM 1642 C C . ARG A 1 219 ? -7.223 -7.922 1.912 1.00 57.62 219 ARG A C 1
ATOM 1644 O O . ARG A 1 219 ? -8.016 -7.242 1.277 1.00 57.62 219 ARG A O 1
ATOM 1651 N N . SER A 1 220 ? -6.214 -8.588 1.352 1.00 64.50 220 SER A N 1
ATOM 1652 C CA . SER A 1 220 ? -5.934 -8.552 -0.085 1.00 64.50 220 SER A CA 1
ATOM 1653 C C . SER A 1 220 ? -5.509 -9.949 -0.541 1.00 64.50 220 SER A C 1
ATOM 1655 O O . SER A 1 220 ? -4.343 -10.321 -0.390 1.00 64.50 220 SER A O 1
ATOM 1657 N N . ASP A 1 221 ? -6.476 -10.743 -1.002 1.00 75.19 221 ASP A N 1
ATOM 1658 C CA . ASP A 1 221 ? -6.259 -12.072 -1.591 1.00 75.19 221 ASP A CA 1
ATOM 1659 C C . ASP A 1 221 ? -5.772 -11.944 -3.043 1.00 75.19 221 ASP A C 1
ATOM 1661 O O . ASP A 1 221 ? -5.066 -12.818 -3.565 1.00 75.19 221 ASP A O 1
ATOM 1665 N N . PHE A 1 222 ? -6.112 -10.824 -3.682 1.00 84.31 222 PHE A N 1
ATOM 1666 C CA . PHE A 1 222 ? -5.806 -10.525 -5.071 1.00 84.31 222 PHE A CA 1
ATOM 1667 C C . PHE A 1 222 ? -4.889 -9.306 -5.225 1.00 84.31 222 PHE A C 1
ATOM 1669 O O . PHE A 1 222 ? -4.681 -8.512 -4.314 1.00 84.31 222 PHE A O 1
ATOM 1676 N N . ALA A 1 223 ? -4.283 -9.179 -6.399 1.00 90.31 223 ALA A N 1
ATOM 1677 C CA . ALA A 1 223 ? -3.440 -8.059 -6.780 1.00 90.31 223 ALA A CA 1
ATOM 1678 C C . ALA A 1 223 ? -3.660 -7.692 -8.250 1.00 90.31 223 ALA A C 1
ATOM 1680 O O . ALA A 1 223 ? -4.198 -8.473 -9.040 1.00 90.31 223 ALA A O 1
ATOM 1681 N N . LEU A 1 224 ? -3.168 -6.510 -8.616 1.00 93.12 224 LEU A N 1
ATOM 1682 C CA . LEU A 1 224 ? -3.028 -6.098 -10.006 1.00 93.12 224 LEU A CA 1
ATOM 1683 C C . LEU A 1 224 ? -1.708 -6.609 -10.578 1.00 93.12 224 LEU A C 1
ATOM 1685 O O . LEU A 1 224 ? -0.641 -6.390 -9.997 1.00 93.12 224 LEU A O 1
ATOM 1689 N N . ALA A 1 225 ? -1.781 -7.276 -11.726 1.00 93.56 225 ALA A N 1
ATOM 1690 C CA . ALA A 1 225 ? -0.613 -7.638 -12.515 1.00 93.56 225 ALA A CA 1
ATOM 1691 C C . ALA A 1 225 ? -0.436 -6.647 -13.669 1.00 93.56 225 ALA A C 1
ATOM 1693 O O . ALA A 1 225 ? -1.353 -6.442 -14.457 1.00 93.56 225 ALA A O 1
ATOM 1694 N N . PHE A 1 226 ? 0.758 -6.066 -13.752 1.00 94.06 226 PHE A N 1
ATOM 1695 C CA . PHE A 1 226 ? 1.163 -5.139 -14.805 1.00 94.06 226 PHE A CA 1
ATOM 1696 C C . PHE A 1 226 ? 2.081 -5.870 -15.787 1.00 94.06 226 PHE A C 1
ATOM 1698 O O . PHE A 1 226 ? 3.012 -6.563 -15.363 1.00 94.06 226 PHE A O 1
ATOM 1705 N N . ASP A 1 227 ? 1.844 -5.707 -17.083 1.00 90.25 227 ASP A N 1
ATOM 1706 C CA . ASP A 1 227 ? 2.585 -6.372 -18.159 1.00 90.25 227 ASP A CA 1
ATOM 1707 C C . ASP A 1 227 ? 3.974 -5.759 -18.436 1.00 90.25 227 ASP A C 1
ATOM 1709 O O . ASP A 1 227 ? 4.830 -6.380 -19.072 1.00 90.25 227 ASP A O 1
ATOM 1713 N N . GLY A 1 228 ? 4.216 -4.560 -17.898 1.00 87.25 228 GLY A N 1
ATOM 1714 C CA . GLY A 1 228 ? 5.468 -3.818 -18.018 1.00 87.25 228 GLY A CA 1
ATOM 1715 C C . GLY A 1 228 ? 5.593 -2.959 -19.279 1.00 87.25 228 GLY A C 1
ATOM 1716 O O . GLY A 1 228 ? 6.696 -2.469 -19.535 1.00 87.25 228 GLY A O 1
ATOM 1717 N N . GLN A 1 229 ? 4.517 -2.770 -20.049 1.00 88.19 229 GLN A N 1
ATOM 1718 C CA . GLN A 1 229 ? 4.497 -1.951 -21.264 1.00 88.19 229 GLN A CA 1
ATOM 1719 C C . GLN A 1 229 ? 3.758 -0.630 -21.048 1.00 88.19 229 GLN A C 1
ATOM 1721 O O . GLN A 1 229 ? 4.386 0.431 -21.085 1.00 88.19 229 GLN A O 1
ATOM 1726 N N . ASP A 1 230 ? 2.446 -0.684 -20.824 1.00 89.75 230 ASP A N 1
ATOM 1727 C CA . ASP A 1 230 ? 1.581 0.501 -20.774 1.00 89.75 230 ASP A CA 1
ATOM 1728 C C . ASP A 1 230 ? 0.448 0.424 -19.740 1.00 89.75 230 ASP A C 1
ATOM 1730 O O . ASP A 1 230 ? -0.287 1.402 -19.582 1.00 89.75 230 ASP A O 1
ATOM 1734 N N . ASP A 1 231 ? 0.363 -0.666 -18.974 1.00 93.69 231 ASP A N 1
ATOM 1735 C CA . ASP A 1 231 ? -0.647 -0.833 -17.934 1.00 93.69 231 ASP A CA 1
ATOM 1736 C C . ASP A 1 231 ? -0.624 0.295 -16.893 1.00 93.69 231 ASP A C 1
ATOM 1738 O O . ASP A 1 231 ? 0.385 0.554 -16.226 1.00 93.69 231 ASP A O 1
ATOM 1742 N N . THR A 1 232 ? -1.773 0.944 -16.692 1.00 93.12 232 THR A N 1
ATOM 1743 C CA . THR A 1 232 ? -1.947 1.988 -15.681 1.00 93.12 232 THR A CA 1
ATOM 1744 C C . THR A 1 232 ? -3.323 1.928 -15.024 1.00 93.12 232 THR A C 1
ATOM 1746 O O . THR A 1 232 ? -4.347 1.698 -15.661 1.00 93.12 232 THR A O 1
ATOM 1749 N N . ALA A 1 233 ? -3.344 2.189 -13.717 1.00 93.38 233 ALA A N 1
ATOM 1750 C CA . ALA A 1 233 ? -4.552 2.527 -12.978 1.00 93.38 233 ALA A CA 1
ATOM 1751 C C . ALA A 1 233 ? -4.388 3.940 -12.415 1.00 93.38 233 ALA A C 1
ATOM 1753 O O . ALA A 1 233 ? -3.336 4.307 -11.885 1.00 93.38 233 ALA A O 1
ATOM 1754 N N . THR A 1 234 ? -5.427 4.748 -12.561 1.00 92.12 234 THR A N 1
ATOM 1755 C CA . THR A 1 234 ? -5.435 6.161 -12.194 1.00 92.12 234 THR A CA 1
ATOM 1756 C C . THR A 1 234 ? -6.258 6.372 -10.940 1.00 92.12 234 THR A C 1
ATOM 1758 O O . THR A 1 234 ? -7.292 5.743 -10.741 1.00 92.12 234 THR A O 1
ATOM 1761 N N . ILE A 1 235 ? -5.778 7.269 -10.086 1.00 90.75 235 ILE A N 1
ATOM 1762 C CA . ILE A 1 235 ? -6.442 7.659 -8.848 1.00 90.75 235 ILE A CA 1
ATOM 1763 C C . ILE A 1 235 ? -6.564 9.173 -8.788 1.00 90.75 235 ILE A C 1
ATOM 1765 O O . ILE A 1 235 ? -5.689 9.906 -9.260 1.00 90.75 235 ILE A O 1
ATOM 1769 N N . SER A 1 236 ? -7.633 9.649 -8.156 1.00 87.50 236 SER A N 1
ATOM 1770 C CA . SER A 1 236 ? -7.743 11.064 -7.816 1.00 87.50 236 SER A CA 1
ATOM 1771 C C . SER A 1 236 ? -6.637 11.464 -6.841 1.00 87.50 236 SER A C 1
ATOM 1773 O O . SER A 1 236 ? -6.213 10.694 -5.979 1.00 87.50 236 SER A O 1
ATOM 1775 N N . ARG A 1 237 ? -6.149 12.699 -6.959 1.00 86.31 237 ARG A N 1
ATOM 1776 C CA . ARG A 1 237 ? -5.083 13.193 -6.088 1.00 86.31 237 ARG A CA 1
ATOM 1777 C C . ARG A 1 237 ? -5.603 13.416 -4.664 1.00 86.31 237 ARG A C 1
ATOM 1779 O O . ARG A 1 237 ? -6.203 14.448 -4.380 1.00 86.31 237 ARG A O 1
ATOM 1786 N N . THR A 1 238 ? -5.275 12.499 -3.762 1.00 87.50 238 THR A N 1
ATOM 1787 C CA . THR A 1 238 ? -5.652 12.546 -2.335 1.00 87.50 238 THR A CA 1
ATOM 1788 C C . THR A 1 238 ? -4.537 13.064 -1.416 1.00 87.50 238 THR A C 1
ATOM 1790 O O . THR A 1 238 ? -4.793 13.414 -0.265 1.00 87.50 238 THR A O 1
ATOM 1793 N N . ILE A 1 239 ? -3.294 13.155 -1.914 1.00 88.44 239 ILE A N 1
ATOM 1794 C CA . ILE A 1 239 ? -2.093 13.485 -1.125 1.00 88.44 239 ILE A CA 1
ATOM 1795 C C . ILE A 1 239 ? -1.248 14.625 -1.727 1.00 88.44 239 ILE A C 1
ATOM 1797 O O . ILE A 1 239 ? -1.249 14.873 -2.939 1.00 88.44 239 ILE A O 1
ATOM 1801 N N . GLN A 1 240 ? -0.501 15.345 -0.871 1.00 83.56 240 GLN A N 1
ATOM 1802 C CA . GLN A 1 240 ? 0.363 16.458 -1.303 1.00 83.56 240 GLN A CA 1
ATOM 1803 C C . GLN A 1 240 ? 1.560 16.766 -0.380 1.00 83.56 240 GLN A C 1
ATOM 1805 O O . GLN A 1 240 ? 2.705 16.537 -0.770 1.00 83.56 240 GLN A O 1
ATOM 1810 N N . ASN A 1 241 ? 1.328 17.377 0.790 1.00 82.19 241 ASN A N 1
ATOM 1811 C CA . ASN A 1 241 ? 2.400 17.958 1.613 1.00 82.19 241 ASN A CA 1
ATOM 1812 C C . ASN A 1 241 ? 3.088 16.898 2.479 1.00 82.19 241 ASN A C 1
ATOM 1814 O O . ASN A 1 241 ? 4.200 16.471 2.174 1.00 82.19 241 ASN A O 1
ATOM 1818 N N . ASP A 1 242 ? 2.409 16.448 3.521 1.00 85.19 242 ASP A N 1
ATOM 1819 C CA . ASP A 1 242 ? 2.877 15.357 4.363 1.00 85.19 242 ASP A CA 1
ATOM 1820 C C . ASP A 1 242 ? 2.036 14.136 4.021 1.00 85.19 242 ASP A C 1
ATOM 1822 O O . ASP A 1 242 ? 0.807 14.213 4.010 1.00 85.19 242 ASP A O 1
ATOM 1826 N N . PHE A 1 243 ? 2.690 13.039 3.660 1.00 87.56 243 PHE A N 1
ATOM 1827 C CA . PHE A 1 243 ? 1.984 11.832 3.258 1.00 87.56 243 PHE A CA 1
ATOM 1828 C C . PHE A 1 243 ? 2.835 10.588 3.456 1.00 87.56 243 PHE A C 1
ATOM 1830 O O . PHE A 1 243 ? 4.068 10.644 3.493 1.00 87.56 243 PHE A O 1
ATOM 1837 N N . SER A 1 244 ? 2.135 9.461 3.508 1.00 89.19 244 SER A N 1
ATOM 1838 C CA . SER A 1 244 ? 2.712 8.130 3.438 1.00 89.19 244 SER A CA 1
ATOM 1839 C C . SER A 1 244 ? 1.996 7.349 2.345 1.00 89.19 244 SER A C 1
ATOM 1841 O O . SER A 1 244 ? 0.777 7.438 2.228 1.00 89.19 244 SER A O 1
ATOM 1843 N N . VAL A 1 245 ? 2.750 6.582 1.567 1.00 92.81 245 VAL A N 1
ATOM 1844 C CA . VAL A 1 245 ? 2.218 5.610 0.607 1.00 92.81 245 VAL A CA 1
ATOM 1845 C C . VAL A 1 245 ? 2.771 4.251 0.998 1.00 92.81 245 VAL A C 1
ATOM 1847 O O . VAL A 1 245 ? 3.981 4.120 1.195 1.00 92.81 245 VAL A O 1
ATOM 1850 N N . ALA A 1 246 ? 1.896 3.258 1.130 1.00 91.25 246 ALA A N 1
ATOM 1851 C CA . ALA A 1 246 ? 2.284 1.903 1.484 1.00 91.25 246 ALA A CA 1
ATOM 1852 C C . ALA A 1 246 ? 1.559 0.888 0.605 1.00 91.25 246 ALA A C 1
ATOM 1854 O O . ALA A 1 246 ? 0.365 1.035 0.354 1.00 91.25 246 ALA A O 1
ATOM 1855 N N . PHE A 1 247 ? 2.285 -0.118 0.131 1.00 92.75 247 PHE A N 1
ATOM 1856 C CA . PHE A 1 247 ? 1.747 -1.157 -0.741 1.00 92.75 247 PHE A CA 1
ATOM 1857 C C . PHE A 1 247 ? 2.641 -2.396 -0.726 1.00 92.75 247 PHE A C 1
ATOM 1859 O O . PHE A 1 247 ? 3.835 -2.327 -0.427 1.00 92.75 247 PHE A O 1
ATOM 1866 N N . TRP A 1 248 ? 2.047 -3.532 -1.073 1.00 92.25 248 TRP A N 1
ATOM 1867 C CA . TRP A 1 248 ? 2.781 -4.749 -1.393 1.00 92.25 248 TRP A CA 1
ATOM 1868 C C . TRP A 1 248 ? 3.163 -4.748 -2.868 1.00 92.25 248 TRP A C 1
ATOM 1870 O O . TRP A 1 248 ? 2.357 -4.368 -3.714 1.00 92.25 248 TRP A O 1
ATOM 1880 N N . PHE A 1 249 ? 4.372 -5.198 -3.189 1.00 94.06 249 PHE A N 1
ATOM 1881 C CA . PHE A 1 249 ? 4.778 -5.431 -4.573 1.00 94.06 249 PHE A CA 1
ATOM 1882 C C . PHE A 1 249 ? 5.611 -6.703 -4.695 1.00 94.06 249 PHE A C 1
ATOM 1884 O O . PHE A 1 249 ? 6.212 -7.170 -3.727 1.00 94.06 249 PHE A O 1
ATOM 1891 N N . ARG A 1 250 ? 5.657 -7.241 -5.911 1.00 93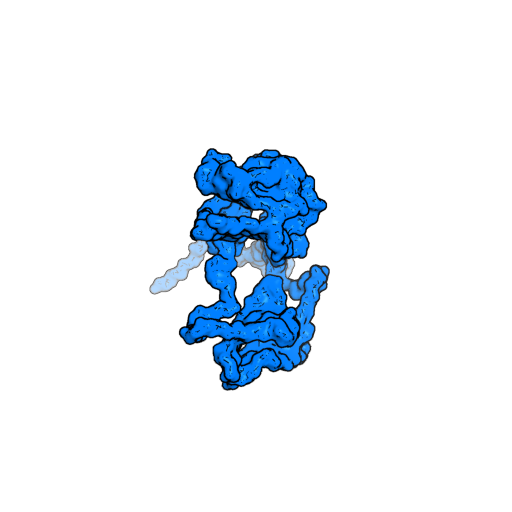.88 250 ARG A N 1
ATOM 1892 C CA . ARG A 1 250 ? 6.489 -8.378 -6.291 1.00 93.88 250 ARG A CA 1
ATOM 1893 C C . ARG A 1 250 ? 6.971 -8.171 -7.717 1.00 93.88 250 ARG A C 1
ATOM 1895 O O . ARG A 1 250 ? 6.169 -7.914 -8.608 1.00 93.88 250 ARG A O 1
ATOM 1902 N N . SER A 1 251 ? 8.274 -8.283 -7.945 1.00 94.88 251 SER A N 1
ATOM 1903 C CA . SER A 1 251 ? 8.851 -8.169 -9.286 1.00 94.88 251 SER A CA 1
ATOM 1904 C C . SER A 1 251 ? 10.219 -8.842 -9.361 1.00 94.88 251 SER A C 1
ATOM 1906 O O . SER A 1 251 ? 10.902 -8.984 -8.351 1.00 94.88 251 SER A O 1
ATOM 1908 N N . THR A 1 252 ? 10.632 -9.217 -10.569 1.00 95.12 252 THR A N 1
ATOM 1909 C CA . THR A 1 252 ? 12.008 -9.626 -10.903 1.00 95.12 252 THR A CA 1
ATOM 1910 C C . THR A 1 252 ? 12.698 -8.612 -11.824 1.00 95.12 252 THR A C 1
ATOM 1912 O O . THR A 1 252 ? 13.781 -8.873 -12.345 1.00 95.12 252 THR A O 1
ATOM 1915 N N . GLN A 1 253 ? 12.062 -7.466 -12.092 1.00 91.25 253 GLN A N 1
ATOM 1916 C CA . GLN A 1 253 ? 12.574 -6.472 -13.028 1.00 91.25 253 GLN A CA 1
ATOM 1917 C C . GLN A 1 253 ? 13.749 -5.692 -12.435 1.00 91.25 253 GLN A C 1
ATOM 1919 O O . GLN A 1 253 ? 13.642 -5.046 -11.394 1.00 91.25 253 GLN A O 1
ATOM 1924 N N . VAL A 1 254 ? 14.862 -5.689 -13.168 1.00 93.94 254 VAL A N 1
ATOM 1925 C CA . VAL A 1 254 ? 16.084 -4.950 -12.810 1.00 93.94 254 VAL A CA 1
ATOM 1926 C C . VAL A 1 254 ? 16.450 -3.862 -13.821 1.00 93.94 254 VAL A C 1
ATOM 1928 O O . VAL A 1 254 ? 17.490 -3.225 -13.691 1.00 93.94 254 VAL A O 1
ATOM 1931 N N . THR A 1 255 ? 15.606 -3.629 -14.824 1.00 90.06 255 THR A N 1
ATOM 1932 C CA . THR A 1 255 ? 15.793 -2.567 -15.821 1.00 90.06 255 THR A CA 1
ATOM 1933 C C . THR A 1 255 ? 15.672 -1.178 -15.177 1.00 90.06 255 THR A C 1
ATOM 1935 O O . THR A 1 255 ? 15.099 -1.015 -14.097 1.00 90.06 255 THR A O 1
ATOM 1938 N N . GLY A 1 256 ? 16.232 -0.160 -15.831 1.00 88.94 256 GLY A N 1
ATOM 1939 C CA . GLY A 1 256 ? 16.235 1.221 -15.351 1.00 88.94 256 GLY A CA 1
ATOM 1940 C C . GLY A 1 256 ? 17.473 1.563 -14.524 1.00 88.94 256 GLY A C 1
ATOM 1941 O O . GLY A 1 256 ? 18.464 0.835 -14.507 1.00 88.94 256 GLY A O 1
ATOM 1942 N N . SER A 1 257 ? 17.430 2.706 -13.852 1.00 90.94 257 SER A N 1
ATOM 1943 C CA . SER A 1 257 ? 18.557 3.270 -13.101 1.00 90.94 257 SER A CA 1
ATOM 1944 C C . SER A 1 257 ? 18.145 3.579 -11.669 1.00 90.94 257 SER A C 1
ATOM 1946 O O . SER A 1 257 ? 17.022 4.005 -11.434 1.00 90.94 257 SER A O 1
ATOM 1948 N N . ALA A 1 258 ? 19.070 3.416 -10.719 1.00 88.69 258 ALA A N 1
ATOM 1949 C CA . ALA A 1 258 ? 18.864 3.797 -9.320 1.00 88.69 258 ALA A CA 1
ATOM 1950 C C . ALA A 1 258 ? 19.223 5.266 -9.015 1.00 88.69 258 ALA A C 1
ATOM 1952 O O . ALA A 1 258 ? 19.168 5.681 -7.860 1.00 88.69 258 ALA A O 1
ATOM 1953 N N . ASN A 1 259 ? 19.619 6.055 -10.022 1.00 88.69 259 ASN A N 1
ATOM 1954 C CA . ASN A 1 259 ? 20.090 7.430 -9.814 1.00 88.69 259 ASN A CA 1
ATOM 1955 C C . ASN A 1 259 ? 18.949 8.435 -9.600 1.00 88.69 259 ASN A C 1
ATOM 1957 O O . ASN A 1 259 ? 19.112 9.420 -8.883 1.00 88.69 259 ASN A O 1
ATOM 1961 N N . GLN A 1 260 ? 17.821 8.226 -10.276 1.00 90.00 260 GLN A N 1
ATOM 1962 C CA . GLN A 1 260 ? 16.669 9.125 -10.286 1.00 90.00 260 GLN A CA 1
ATOM 1963 C C . GLN A 1 260 ? 15.398 8.300 -10.400 1.00 90.00 260 GLN A C 1
ATOM 1965 O O . GLN A 1 260 ? 15.336 7.403 -11.238 1.00 90.00 260 GLN A O 1
ATOM 1970 N N . TRP A 1 261 ? 14.374 8.631 -9.612 1.00 91.19 261 TRP A N 1
ATOM 1971 C CA . TRP A 1 261 ? 13.117 7.878 -9.623 1.00 91.19 261 TRP A CA 1
ATOM 1972 C C . TRP A 1 261 ? 12.445 7.863 -11.007 1.00 91.19 261 TRP A C 1
ATOM 1974 O O . TRP A 1 261 ? 11.850 6.859 -11.375 1.00 91.19 261 TRP A O 1
ATOM 1984 N N . GLN A 1 262 ? 12.620 8.912 -11.819 1.00 89.31 262 GLN A N 1
ATOM 1985 C CA . GLN A 1 262 ? 12.088 8.977 -13.190 1.00 89.31 262 GLN A CA 1
ATOM 1986 C C . GLN A 1 262 ? 12.773 8.038 -14.182 1.00 89.31 262 GLN A C 1
ATOM 1988 O O . GLN A 1 262 ? 12.280 7.847 -15.287 1.00 89.31 262 GLN A O 1
ATOM 1993 N N . GLN A 1 263 ? 13.944 7.511 -13.830 1.00 91.12 263 GLN A N 1
ATOM 1994 C CA . GLN A 1 263 ? 14.676 6.563 -14.667 1.00 91.12 263 GLN A CA 1
ATOM 1995 C C . GLN A 1 263 ? 14.341 5.106 -14.305 1.00 91.12 263 GLN A C 1
ATOM 1997 O O . GLN A 1 263 ? 14.954 4.185 -14.849 1.00 91.12 263 GLN A O 1
ATOM 2002 N N . GLY A 1 264 ? 13.422 4.894 -13.358 1.00 91.06 264 GLY A N 1
ATOM 2003 C CA . GLY A 1 264 ? 12.827 3.598 -13.047 1.00 91.06 264 GLY A CA 1
ATOM 2004 C C . GLY A 1 264 ? 11.427 3.461 -13.646 1.00 91.06 264 GLY A C 1
ATOM 2005 O O . GLY A 1 264 ? 10.829 4.435 -14.100 1.00 91.06 264 GLY A O 1
ATOM 2006 N N . ALA A 1 265 ? 10.891 2.245 -13.613 1.00 91.31 265 ALA A N 1
ATOM 2007 C CA . ALA A 1 265 ? 9.491 1.985 -13.927 1.00 91.31 265 ALA A CA 1
ATOM 2008 C C . ALA A 1 265 ? 8.608 2.518 -12.792 1.00 91.31 265 ALA A C 1
ATOM 2010 O O . ALA A 1 265 ? 8.809 2.153 -11.631 1.00 91.31 265 ALA A O 1
ATOM 2011 N N . ALA A 1 266 ? 7.661 3.400 -13.105 1.00 90.56 266 ALA A N 1
ATOM 2012 C CA . ALA A 1 266 ? 6.790 3.998 -12.101 1.00 90.56 266 ALA A CA 1
ATOM 2013 C C . ALA A 1 266 ? 5.857 2.942 -11.488 1.00 90.56 266 ALA A C 1
ATOM 2015 O O . ALA A 1 266 ? 5.170 2.228 -12.207 1.00 90.56 266 ALA A O 1
ATOM 2016 N N . LEU A 1 267 ? 5.833 2.868 -10.156 1.00 93.94 267 LEU A N 1
ATOM 2017 C CA . LEU A 1 267 ? 4.869 2.070 -9.393 1.00 93.94 267 LEU A CA 1
ATOM 2018 C C . LEU A 1 267 ? 3.731 2.958 -8.882 1.00 93.94 267 LEU A C 1
ATOM 2020 O O . LEU A 1 267 ? 2.566 2.592 -8.944 1.00 93.94 267 LEU A O 1
ATOM 2024 N N . VAL A 1 268 ? 4.080 4.151 -8.394 1.00 93.62 268 VAL A N 1
ATOM 2025 C CA . VAL A 1 268 ? 3.135 5.205 -8.008 1.00 93.62 268 VAL A CA 1
ATOM 2026 C C . VAL A 1 268 ? 3.714 6.534 -8.472 1.00 93.62 268 VAL A C 1
ATOM 2028 O O . VAL A 1 268 ? 4.825 6.885 -8.075 1.00 93.62 268 VAL A O 1
ATOM 2031 N N . ALA A 1 269 ? 2.982 7.290 -9.287 1.00 88.81 269 ALA A N 1
ATOM 2032 C CA . ALA A 1 269 ? 3.425 8.590 -9.786 1.00 88.81 269 ALA A CA 1
ATOM 2033 C C . ALA A 1 269 ? 2.339 9.650 -9.581 1.00 88.81 269 ALA A C 1
ATOM 2035 O O . ALA A 1 269 ? 1.188 9.450 -9.954 1.00 88.81 269 ALA A O 1
ATOM 2036 N N . GLY A 1 270 ? 2.715 10.788 -8.990 1.00 81.94 270 GLY A N 1
ATOM 2037 C CA . GLY A 1 270 ? 1.793 11.900 -8.734 1.00 81.94 270 GLY A CA 1
ATOM 2038 C C . GLY A 1 270 ? 1.547 12.816 -9.937 1.00 81.94 270 GLY A C 1
ATOM 2039 O O . GLY A 1 270 ? 0.647 13.649 -9.878 1.00 81.94 270 GLY A O 1
ATOM 2040 N N . ASP A 1 271 ? 2.362 12.695 -10.987 1.00 73.31 271 ASP A N 1
ATOM 2041 C CA . ASP A 1 271 ? 2.216 13.382 -12.275 1.00 73.31 271 ASP A CA 1
ATOM 2042 C C . ASP A 1 271 ? 3.170 12.734 -13.293 1.00 73.31 271 ASP A C 1
ATOM 2044 O O . ASP A 1 271 ? 4.373 12.631 -13.021 1.00 73.31 271 ASP A O 1
ATOM 2048 N N . THR A 1 272 ? 2.646 12.307 -14.445 1.00 63.47 272 THR A N 1
ATOM 2049 C CA . THR A 1 272 ? 3.408 11.717 -15.562 1.00 63.47 272 THR A CA 1
ATOM 2050 C C . THR A 1 272 ? 3.713 12.721 -16.682 1.00 63.47 272 THR A C 1
ATOM 2052 O O . THR A 1 272 ? 4.442 12.396 -17.616 1.00 63.47 272 THR A O 1
ATOM 2055 N N . THR A 1 273 ? 3.199 13.952 -16.589 1.00 64.50 273 THR A N 1
ATOM 2056 C CA . THR A 1 273 ? 3.215 14.965 -17.661 1.00 64.50 273 THR A CA 1
ATOM 2057 C C . THR A 1 273 ? 3.962 16.250 -17.284 1.00 64.50 273 THR A C 1
ATOM 2059 O O . THR A 1 273 ? 4.694 16.795 -18.110 1.00 64.50 273 THR A O 1
ATOM 2062 N N . SER A 1 274 ? 3.857 16.718 -16.034 1.00 65.25 274 SER A N 1
ATOM 2063 C CA . SER A 1 274 ? 4.548 17.901 -15.503 1.00 65.25 274 SER A CA 1
ATOM 2064 C C . SER A 1 274 ? 5.386 17.530 -14.274 1.00 65.25 274 SER A C 1
ATOM 2066 O O . SER A 1 274 ? 4.952 17.541 -13.127 1.00 65.25 274 SER A O 1
ATOM 2068 N N . ILE A 1 275 ? 6.662 17.223 -14.504 1.00 67.44 275 ILE A N 1
ATOM 2069 C CA . ILE A 1 275 ? 7.588 16.751 -13.456 1.00 67.44 275 ILE A CA 1
ATOM 2070 C C . ILE A 1 275 ? 8.050 17.845 -12.470 1.00 67.44 275 ILE A C 1
ATOM 2072 O O . ILE A 1 275 ? 8.760 17.562 -11.499 1.00 67.44 275 ILE A O 1
ATOM 2076 N N . THR A 1 276 ? 7.649 19.101 -12.679 1.00 66.56 276 THR A N 1
ATOM 2077 C CA . THR A 1 276 ? 7.844 20.205 -11.733 1.00 66.56 276 THR A CA 1
ATOM 2078 C C . THR A 1 276 ? 6.813 20.098 -10.605 1.00 66.56 276 THR A C 1
ATOM 2080 O O . THR A 1 276 ? 5.622 20.286 -10.811 1.00 66.56 276 THR A O 1
ATOM 2083 N N . ASN A 1 277 ? 7.279 19.810 -9.383 1.00 74.88 277 ASN A N 1
ATOM 2084 C CA . ASN A 1 277 ? 6.458 19.491 -8.197 1.00 74.88 277 ASN A CA 1
ATOM 2085 C C . ASN A 1 277 ? 5.786 18.101 -8.198 1.00 74.88 277 ASN A C 1
ATOM 2087 O O . ASN A 1 277 ? 4.809 17.900 -7.475 1.00 74.88 277 ASN A O 1
ATOM 2091 N N . SER A 1 278 ? 6.338 17.139 -8.945 1.00 85.62 278 SER A N 1
ATOM 2092 C CA . SER A 1 278 ? 5.904 15.735 -8.907 1.00 85.62 278 SER A CA 1
ATOM 2093 C C . SER A 1 278 ? 6.617 14.935 -7.804 1.00 85.62 278 SER A C 1
ATOM 2095 O O . SER A 1 278 ? 7.655 15.351 -7.277 1.00 85.62 278 SER A O 1
ATOM 2097 N N . PHE A 1 279 ? 6.065 13.778 -7.461 1.00 90.56 279 PHE A N 1
ATOM 2098 C CA . PHE A 1 279 ? 6.725 12.738 -6.679 1.00 90.56 279 PHE A CA 1
ATOM 2099 C C . PHE A 1 279 ? 6.504 11.394 -7.366 1.00 90.56 279 PHE A C 1
ATOM 2101 O O . PHE A 1 279 ? 5.524 11.219 -8.096 1.00 90.56 279 PHE A O 1
ATOM 2108 N N . GLY A 1 280 ? 7.371 10.433 -7.078 1.00 92.38 280 GLY A N 1
ATOM 2109 C CA . GLY A 1 280 ? 7.122 9.071 -7.507 1.00 92.38 280 GLY A CA 1
ATOM 2110 C C . GLY A 1 280 ? 7.859 8.032 -6.690 1.00 92.38 280 GLY A C 1
ATOM 2111 O O . GLY A 1 280 ? 8.898 8.303 -6.079 1.00 92.38 280 GLY A O 1
ATOM 2112 N N . ILE A 1 281 ? 7.272 6.843 -6.694 1.00 95.06 281 ILE A N 1
ATOM 2113 C CA . ILE A 1 281 ? 7.850 5.596 -6.219 1.00 95.06 281 ILE A CA 1
ATOM 2114 C C . ILE A 1 281 ? 8.043 4.724 -7.454 1.00 95.06 281 ILE A C 1
ATOM 2116 O O . ILE A 1 281 ? 7.094 4.504 -8.207 1.00 95.06 281 ILE A O 1
ATOM 2120 N N . ALA A 1 282 ? 9.265 4.267 -7.691 1.00 94.81 282 ALA A N 1
ATOM 2121 C CA . ALA A 1 282 ? 9.631 3.569 -8.917 1.00 94.81 282 ALA A CA 1
ATOM 2122 C C . ALA A 1 282 ? 10.532 2.366 -8.636 1.00 94.81 282 ALA A C 1
ATOM 2124 O O . ALA A 1 282 ? 11.246 2.340 -7.636 1.00 94.81 282 ALA A O 1
ATOM 2125 N N . LEU A 1 283 ? 10.530 1.394 -9.541 1.00 95.56 283 LEU A N 1
ATOM 2126 C CA . LEU A 1 283 ? 11.452 0.266 -9.551 1.00 95.56 283 LEU A CA 1
ATOM 2127 C C . LEU A 1 283 ? 12.562 0.529 -10.575 1.00 95.56 283 LEU A C 1
ATOM 2129 O O . LEU A 1 283 ? 12.295 0.628 -11.771 1.00 95.56 283 LEU A O 1
ATOM 2133 N N . GLY A 1 284 ? 13.810 0.641 -10.126 1.00 95.06 284 GLY A N 1
ATOM 2134 C CA . GLY A 1 284 ? 14.957 0.887 -11.004 1.00 95.06 284 GLY A CA 1
ATOM 2135 C C . GLY A 1 284 ? 16.207 0.170 -10.516 1.00 95.06 284 GLY A C 1
ATOM 2136 O O . GLY A 1 284 ? 16.522 0.209 -9.327 1.00 95.06 284 GLY A O 1
ATOM 2137 N N . ALA A 1 285 ? 16.916 -0.513 -11.421 1.00 95.31 285 ALA A N 1
ATOM 2138 C CA . ALA A 1 285 ? 18.083 -1.339 -11.078 1.00 95.31 285 ALA A CA 1
ATOM 2139 C C . ALA A 1 285 ? 17.799 -2.348 -9.940 1.00 95.31 285 ALA A C 1
ATOM 2141 O O . ALA A 1 285 ? 18.636 -2.587 -9.068 1.00 95.31 285 ALA A O 1
ATOM 2142 N N . GLY A 1 286 ? 16.576 -2.892 -9.917 1.00 95.44 286 GLY A N 1
ATOM 2143 C CA . GLY A 1 286 ? 16.102 -3.843 -8.910 1.00 95.44 286 GLY A CA 1
ATOM 2144 C C . GLY A 1 286 ? 15.822 -3.240 -7.531 1.00 95.44 286 GLY A C 1
ATOM 2145 O O . GLY A 1 286 ? 15.634 -3.989 -6.579 1.00 95.44 286 GLY A O 1
ATOM 2146 N N . ARG A 1 287 ? 15.824 -1.910 -7.397 1.00 95.31 287 ARG A N 1
ATOM 2147 C CA . ARG A 1 287 ? 15.616 -1.173 -6.142 1.00 95.31 287 ARG A CA 1
ATOM 2148 C C . ARG A 1 287 ? 14.342 -0.350 -6.198 1.00 95.31 287 ARG A C 1
ATOM 2150 O O . ARG A 1 287 ? 13.986 0.161 -7.258 1.00 95.31 287 ARG A O 1
ATOM 2157 N N . ILE A 1 288 ? 13.723 -0.140 -5.042 1.00 96.06 288 ILE A N 1
ATOM 2158 C CA . ILE A 1 288 ? 12.657 0.845 -4.897 1.00 96.06 288 ILE A CA 1
ATOM 2159 C C . ILE A 1 288 ? 13.286 2.218 -4.714 1.00 96.06 288 ILE A C 1
ATOM 2161 O O . ILE A 1 288 ? 14.142 2.425 -3.853 1.00 96.06 288 ILE A O 1
ATOM 2165 N N . LEU A 1 289 ? 12.855 3.154 -5.543 1.00 95.44 289 LEU A N 1
ATOM 2166 C CA . LEU A 1 289 ? 13.258 4.548 -5.551 1.00 95.44 289 LEU A CA 1
ATOM 2167 C C . LEU A 1 289 ? 12.082 5.378 -5.073 1.00 95.44 289 LEU A C 1
ATOM 2169 O O . LEU A 1 289 ? 10.963 5.163 -5.525 1.00 95.44 289 LEU A O 1
ATOM 2173 N N . PHE A 1 290 ? 12.334 6.348 -4.206 1.00 95.06 290 PHE A N 1
ATOM 2174 C CA . PHE A 1 290 ? 11.341 7.338 -3.814 1.00 95.06 290 PHE A CA 1
ATOM 2175 C C . PHE A 1 290 ? 11.939 8.729 -3.950 1.00 95.06 290 PHE A C 1
ATOM 2177 O O . PHE A 1 290 ? 13.014 9.003 -3.409 1.00 95.06 290 PHE A O 1
ATOM 2184 N N . GLY A 1 291 ? 11.262 9.619 -4.669 1.00 92.19 291 GLY A N 1
ATOM 2185 C CA . GLY A 1 291 ? 11.779 10.963 -4.861 1.00 92.19 291 GLY A CA 1
ATOM 2186 C C . GLY A 1 291 ? 10.745 12.012 -5.222 1.00 92.19 291 GLY A C 1
ATOM 2187 O O . GLY A 1 291 ? 9.576 11.722 -5.471 1.00 92.19 291 GLY A O 1
ATOM 2188 N N . ILE A 1 292 ? 11.212 13.261 -5.212 1.00 89.44 292 ILE A N 1
ATOM 2189 C CA . ILE A 1 292 ? 10.422 14.457 -5.523 1.00 89.44 292 ILE A CA 1
ATOM 2190 C C . ILE A 1 292 ? 11.140 15.342 -6.544 1.00 89.44 292 ILE A C 1
ATOM 2192 O O . ILE A 1 292 ? 12.350 15.564 -6.460 1.00 89.44 292 ILE A O 1
ATOM 2196 N N . GLY A 1 293 ? 10.393 15.903 -7.493 1.00 86.50 293 GLY A N 1
ATOM 2197 C CA . GLY A 1 293 ? 10.942 16.725 -8.571 1.00 86.50 293 GLY A CA 1
ATOM 2198 C C . GLY A 1 293 ? 12.025 15.998 -9.374 1.00 86.50 293 GLY A C 1
ATOM 2199 O O . GLY A 1 293 ? 12.122 14.775 -9.329 1.00 86.50 293 GLY A O 1
ATOM 2200 N N . THR A 1 294 ? 12.848 16.752 -10.103 1.00 83.06 294 THR A N 1
ATOM 2201 C CA . THR A 1 294 ? 13.745 16.234 -11.158 1.00 83.06 294 THR A CA 1
ATOM 2202 C C . THR A 1 294 ? 15.210 16.072 -10.763 1.00 83.06 294 THR A C 1
ATOM 2204 O O . THR A 1 294 ? 15.995 15.485 -11.505 1.00 83.06 294 THR A O 1
ATOM 2207 N N . ALA A 1 295 ? 15.615 16.592 -9.605 1.00 84.31 295 ALA A N 1
ATOM 2208 C CA . ALA A 1 295 ? 17.011 16.541 -9.188 1.00 84.31 295 ALA A CA 1
ATOM 2209 C C . ALA A 1 295 ? 17.379 15.140 -8.652 1.00 84.31 295 ALA A C 1
ATOM 2211 O O . ALA A 1 295 ? 16.666 14.634 -7.783 1.00 84.31 295 ALA A O 1
ATOM 2212 N N . PRO A 1 296 ? 18.521 14.539 -9.057 1.00 82.94 296 PRO A N 1
ATOM 2213 C CA . PRO A 1 296 ? 18.956 13.243 -8.519 1.00 82.94 296 PRO A CA 1
ATOM 2214 C C . PRO A 1 296 ? 19.105 13.247 -6.997 1.00 82.94 296 PRO A C 1
ATOM 2216 O O . PRO A 1 296 ? 18.705 12.302 -6.328 1.00 82.94 296 PRO A O 1
ATOM 2219 N N . ALA A 1 297 ? 19.576 14.363 -6.434 1.00 85.56 297 ALA A N 1
ATOM 2220 C CA . ALA A 1 297 ? 19.709 14.548 -4.991 1.00 85.56 297 ALA A CA 1
ATOM 2221 C C . ALA A 1 297 ? 18.378 14.432 -4.217 1.00 85.56 297 ALA A C 1
ATOM 2223 O O . ALA A 1 297 ? 18.393 14.318 -2.993 1.00 85.56 297 ALA A O 1
ATOM 2224 N N . ASN A 1 298 ? 17.234 14.473 -4.906 1.00 89.19 298 ASN A N 1
ATOM 2225 C CA . ASN A 1 298 ? 15.906 14.323 -4.317 1.00 89.19 298 ASN A CA 1
ATOM 2226 C C . ASN A 1 298 ? 15.340 12.903 -4.424 1.00 89.19 298 ASN A C 1
ATOM 2228 O O . ASN A 1 298 ? 14.145 12.728 -4.203 1.00 89.19 298 ASN A O 1
ATOM 2232 N N . THR A 1 299 ? 16.172 11.911 -4.742 1.00 92.31 299 THR A N 1
ATOM 2233 C CA . THR A 1 299 ? 15.799 10.493 -4.766 1.00 92.31 299 THR A CA 1
ATOM 2234 C C . THR A 1 299 ? 16.539 9.737 -3.664 1.00 92.31 299 THR A C 1
ATOM 2236 O O . THR A 1 299 ? 17.741 9.920 -3.477 1.00 92.31 299 THR A O 1
ATOM 2239 N N . ILE A 1 300 ? 15.824 8.880 -2.939 1.00 93.31 300 ILE A N 1
ATOM 2240 C CA . ILE A 1 300 ? 16.388 7.843 -2.066 1.00 93.31 300 ILE A CA 1
ATOM 2241 C C . ILE A 1 300 ? 16.091 6.464 -2.660 1.00 93.31 300 ILE A C 1
ATOM 2243 O O . ILE A 1 300 ? 15.128 6.315 -3.411 1.00 93.31 300 ILE A O 1
ATOM 2247 N N . SER A 1 301 ? 16.913 5.465 -2.340 1.00 93.88 301 SER A N 1
ATOM 2248 C CA . SER A 1 301 ? 16.786 4.110 -2.885 1.00 93.88 301 SER A CA 1
ATOM 2249 C C . SER A 1 301 ? 16.942 3.050 -1.805 1.00 93.88 301 SER A C 1
ATOM 2251 O O . SER A 1 301 ? 17.858 3.154 -0.988 1.00 93.88 301 SER A O 1
ATOM 2253 N N . SER A 1 302 ? 16.142 1.993 -1.866 1.00 93.19 302 SER A N 1
ATOM 2254 C CA . SER A 1 302 ? 16.322 0.791 -1.051 1.00 93.19 302 SER A CA 1
ATOM 2255 C C . SER A 1 302 ? 17.538 -0.041 -1.499 1.00 93.19 302 SER A C 1
ATOM 2257 O O . SER A 1 302 ? 18.101 0.184 -2.579 1.00 93.19 302 SER A O 1
ATOM 2259 N N . PRO A 1 303 ? 17.920 -1.074 -0.728 1.00 90.50 303 PRO A N 1
ATOM 2260 C CA . PRO A 1 303 ? 18.642 -2.227 -1.260 1.00 90.50 303 PRO A CA 1
ATOM 2261 C C . PRO A 1 303 ? 17.868 -2.914 -2.405 1.00 90.50 303 PRO A C 1
ATOM 2263 O O . PRO A 1 303 ? 16.676 -2.645 -2.583 1.00 90.50 303 PRO A O 1
ATOM 2266 N N . PRO A 1 304 ? 18.518 -3.781 -3.204 1.00 92.38 304 PRO A N 1
ATOM 2267 C CA . PRO A 1 304 ? 17.827 -4.570 -4.221 1.00 92.38 304 PRO A CA 1
ATOM 2268 C C . PRO A 1 304 ? 16.748 -5.470 -3.604 1.00 92.38 304 PRO A C 1
ATOM 2270 O O . PRO A 1 304 ? 17.017 -6.146 -2.617 1.00 92.38 304 PRO A O 1
ATOM 2273 N N . VAL A 1 305 ? 15.555 -5.451 -4.194 1.00 93.94 305 VAL A N 1
ATOM 2274 C CA . VAL A 1 305 ? 14.321 -6.119 -3.730 1.00 93.94 305 VAL A CA 1
ATOM 2275 C C . VAL A 1 305 ? 13.508 -6.712 -4.896 1.00 93.94 305 VAL A C 1
ATOM 2277 O O . VAL A 1 305 ? 12.378 -7.145 -4.730 1.00 93.94 305 VAL A O 1
ATOM 2280 N N . ALA A 1 306 ? 14.057 -6.703 -6.116 1.00 94.81 306 ALA A N 1
ATOM 2281 C CA . ALA A 1 306 ? 13.453 -7.353 -7.281 1.00 94.81 306 ALA A CA 1
ATOM 2282 C C . ALA A 1 306 ? 13.874 -8.831 -7.375 1.00 94.81 306 ALA A C 1
ATOM 2284 O O . ALA A 1 306 ? 14.472 -9.257 -8.364 1.00 94.81 306 ALA A O 1
ATOM 2285 N N . ASP A 1 307 ? 13.627 -9.596 -6.315 1.00 95.19 307 ASP A N 1
ATOM 2286 C CA . ASP A 1 307 ? 14.027 -11.002 -6.174 1.00 95.19 307 ASP A CA 1
ATOM 2287 C C . ASP A 1 307 ? 12.882 -11.995 -6.459 1.00 95.19 307 ASP A C 1
ATOM 2289 O O . ASP A 1 307 ? 13.058 -13.211 -6.376 1.00 95.19 307 ASP A O 1
ATOM 2293 N N . GLY A 1 308 ? 11.709 -11.484 -6.843 1.00 94.00 308 GLY A N 1
ATOM 2294 C CA . GLY A 1 308 ? 10.514 -12.282 -7.088 1.00 94.00 308 GLY A CA 1
ATOM 2295 C C . GLY A 1 308 ? 9.737 -12.669 -5.828 1.00 94.00 308 GLY A C 1
ATOM 2296 O O . GLY A 1 308 ? 8.739 -13.384 -5.966 1.00 94.00 308 GLY A O 1
ATOM 2297 N N . ALA A 1 309 ? 10.133 -12.202 -4.641 1.00 91.56 309 ALA A N 1
ATOM 2298 C CA . ALA A 1 309 ? 9.340 -12.278 -3.419 1.00 91.56 309 ALA A CA 1
ATOM 2299 C C . ALA A 1 309 ? 8.398 -11.069 -3.277 1.00 91.56 309 ALA A C 1
ATOM 2301 O O . ALA A 1 309 ? 8.510 -10.062 -3.979 1.00 91.56 309 ALA A O 1
ATOM 2302 N N . TRP A 1 310 ? 7.416 -11.208 -2.386 1.00 90.44 310 TRP A N 1
ATOM 2303 C CA . TRP A 1 310 ? 6.552 -10.104 -1.979 1.00 90.44 310 TRP A CA 1
ATOM 2304 C C . TRP A 1 310 ? 7.265 -9.248 -0.937 1.00 90.44 310 TRP A C 1
ATOM 2306 O O . TRP A 1 310 ? 7.706 -9.773 0.083 1.00 90.44 310 TRP A O 1
ATOM 2316 N N . HIS A 1 311 ? 7.286 -7.939 -1.164 1.00 88.88 311 HIS A N 1
ATOM 2317 C CA . HIS A 1 311 ? 7.833 -6.958 -0.236 1.00 88.88 311 HIS A CA 1
ATOM 2318 C C . HIS A 1 311 ? 6.801 -5.886 0.089 1.00 88.88 311 HIS A C 1
ATOM 2320 O O . HIS A 1 311 ? 6.055 -5.431 -0.786 1.00 88.88 311 HIS A O 1
ATOM 2326 N N . PHE A 1 312 ? 6.787 -5.451 1.344 1.00 89.25 312 PHE A N 1
ATOM 2327 C CA . PHE A 1 312 ? 5.958 -4.349 1.803 1.00 89.25 312 PHE A CA 1
ATOM 2328 C C . PHE A 1 312 ? 6.756 -3.048 1.794 1.00 89.25 312 PHE A C 1
ATOM 2330 O O . PHE A 1 312 ? 7.703 -2.867 2.562 1.00 89.25 312 PHE A O 1
ATOM 2337 N N . VAL A 1 313 ? 6.365 -2.125 0.922 1.00 91.19 313 VAL A N 1
ATOM 2338 C CA . VAL A 1 313 ? 7.013 -0.824 0.754 1.00 91.19 313 VAL A CA 1
ATOM 2339 C C . VAL A 1 313 ? 6.235 0.220 1.530 1.00 91.19 313 VAL A C 1
ATOM 2341 O O . VAL A 1 313 ? 5.012 0.272 1.463 1.00 91.19 313 VAL A O 1
ATOM 2344 N N . THR A 1 314 ? 6.935 1.097 2.246 1.00 90.44 314 THR A N 1
ATOM 2345 C CA . THR A 1 314 ? 6.345 2.312 2.819 1.00 90.44 314 THR A CA 1
ATOM 2346 C C . THR A 1 314 ? 7.249 3.506 2.547 1.00 90.44 314 THR A C 1
ATOM 2348 O O . THR A 1 314 ? 8.381 3.560 3.023 1.00 90.44 314 THR A O 1
ATOM 2351 N N . ALA A 1 315 ? 6.747 4.487 1.806 1.00 88.56 315 ALA A N 1
ATOM 2352 C CA . ALA A 1 315 ? 7.426 5.747 1.535 1.00 88.56 315 ALA A CA 1
ATOM 2353 C C . ALA A 1 315 ? 6.750 6.875 2.317 1.00 88.56 315 ALA A C 1
ATOM 2355 O O . ALA A 1 315 ? 5.528 7.007 2.260 1.00 88.56 315 ALA A O 1
ATOM 2356 N N . THR A 1 316 ? 7.523 7.697 3.030 1.00 89.12 316 THR A N 1
ATOM 2357 C CA . THR A 1 316 ? 6.985 8.829 3.800 1.00 89.12 316 THR A CA 1
ATOM 2358 C C . THR A 1 316 ? 7.684 10.133 3.451 1.00 89.12 316 THR A C 1
ATOM 2360 O O . THR A 1 316 ? 8.909 10.191 3.295 1.00 89.12 316 THR A O 1
ATOM 2363 N N . ARG A 1 317 ? 6.893 11.202 3.342 1.00 85.19 317 ARG A N 1
ATOM 2364 C CA . ARG A 1 317 ? 7.360 12.566 3.100 1.00 85.19 317 ARG A CA 1
ATOM 2365 C C . ARG A 1 317 ? 6.896 13.487 4.213 1.00 85.19 317 ARG A C 1
ATOM 2367 O O . ARG A 1 317 ? 5.718 13.505 4.556 1.00 85.19 317 ARG A O 1
ATOM 2374 N N . GLN A 1 318 ? 7.817 14.323 4.681 1.00 85.88 318 GLN A N 1
ATOM 2375 C CA . GLN A 1 318 ? 7.512 15.465 5.533 1.00 85.88 318 GLN A CA 1
ATOM 2376 C C . GLN A 1 318 ? 8.023 16.749 4.867 1.00 85.88 318 GLN A C 1
ATOM 2378 O O . GLN A 1 318 ? 9.228 16.977 4.777 1.00 85.88 318 GLN A O 1
ATOM 2383 N N . GLN A 1 319 ? 7.119 17.608 4.399 1.00 82.81 319 GLN A N 1
ATOM 2384 C CA . GLN A 1 319 ? 7.442 18.833 3.666 1.00 82.81 319 GLN A CA 1
ATOM 2385 C C . GLN A 1 319 ? 8.254 19.809 4.514 1.00 82.81 319 GLN A C 1
ATOM 2387 O O . GLN A 1 319 ? 9.245 20.349 4.031 1.00 82.81 319 GLN A O 1
ATOM 2392 N N . ARG A 1 320 ? 7.841 20.042 5.768 1.00 77.56 320 ARG A N 1
ATOM 2393 C CA . ARG A 1 320 ? 8.453 21.074 6.622 1.00 77.56 320 ARG A CA 1
ATOM 2394 C C . ARG A 1 320 ? 9.928 20.805 6.895 1.00 77.56 320 ARG A C 1
ATOM 2396 O O . ARG A 1 320 ? 10.718 21.741 6.920 1.00 77.56 320 ARG A O 1
ATOM 2403 N N . SER A 1 321 ? 10.277 19.546 7.137 1.00 74.56 321 SER A N 1
ATOM 2404 C CA . SER A 1 321 ? 11.665 19.142 7.327 1.00 74.56 321 SER A CA 1
ATOM 2405 C C . SER A 1 321 ? 12.349 18.823 6.004 1.00 74.56 321 SER A C 1
ATOM 2407 O O . SER A 1 321 ? 13.559 18.829 5.978 1.00 74.56 321 SER A O 1
ATOM 2409 N N . GLY A 1 322 ? 11.627 18.533 4.918 1.00 77.56 322 GLY A N 1
ATOM 2410 C CA . GLY A 1 322 ? 12.206 18.025 3.669 1.00 77.56 322 GLY A CA 1
ATOM 2411 C C . GLY A 1 322 ? 12.626 16.552 3.743 1.00 77.56 322 GLY A C 1
ATOM 2412 O O . GLY A 1 322 ? 13.307 16.055 2.846 1.00 77.56 322 GLY A O 1
ATOM 2413 N N . GLN A 1 323 ? 12.246 15.847 4.810 1.00 82.25 323 GLN A N 1
ATOM 2414 C CA . GLN A 1 323 ? 12.614 14.457 5.026 1.00 82.25 323 GLN A CA 1
ATOM 2415 C C . GLN A 1 323 ? 11.840 13.516 4.099 1.00 82.25 323 GLN A C 1
ATOM 2417 O O . GLN A 1 323 ? 10.614 13.593 3.991 1.00 82.25 323 GLN A O 1
ATOM 2422 N N . LEU A 1 324 ? 12.583 12.589 3.494 1.00 84.19 324 LEU A N 1
ATOM 2423 C CA . LEU A 1 324 ? 12.064 11.422 2.787 1.00 84.19 324 LEU A CA 1
ATOM 2424 C C . LEU A 1 324 ? 12.564 10.166 3.503 1.00 84.19 324 LEU A C 1
ATOM 2426 O O . LEU A 1 324 ? 13.748 10.091 3.866 1.00 84.19 324 LEU A O 1
ATOM 2430 N N . ARG A 1 325 ? 11.680 9.188 3.699 1.00 84.50 325 ARG A N 1
ATOM 2431 C CA . ARG A 1 325 ? 12.041 7.864 4.222 1.00 84.50 325 ARG A CA 1
ATOM 2432 C C . ARG A 1 325 ? 11.413 6.769 3.387 1.00 84.50 325 ARG A C 1
ATOM 2434 O O . ARG A 1 325 ? 10.305 6.933 2.879 1.00 84.50 325 ARG A O 1
ATOM 2441 N N . LEU A 1 326 ? 12.133 5.664 3.282 1.00 83.62 326 LEU A N 1
ATOM 2442 C CA . LEU A 1 326 ? 11.688 4.466 2.598 1.00 83.62 326 LEU A CA 1
ATOM 2443 C C . LEU A 1 326 ? 11.932 3.266 3.508 1.00 83.62 326 LEU A C 1
ATOM 2445 O O . LEU A 1 326 ? 13.065 3.012 3.913 1.00 83.62 326 LEU A O 1
ATOM 2449 N N . TYR A 1 327 ? 10.869 2.528 3.794 1.00 82.88 327 TYR A N 1
ATOM 2450 C CA . TYR A 1 327 ? 10.895 1.304 4.577 1.00 82.88 327 TYR A CA 1
ATOM 2451 C C . TYR A 1 327 ? 10.558 0.120 3.680 1.00 82.88 327 TYR A C 1
ATOM 2453 O O . TYR A 1 327 ? 9.634 0.208 2.868 1.00 82.88 327 TYR A O 1
ATOM 2461 N N . ILE A 1 328 ? 11.300 -0.970 3.851 1.00 84.62 328 ILE A N 1
ATOM 2462 C CA . ILE A 1 328 ? 11.067 -2.252 3.184 1.00 84.62 328 ILE A CA 1
ATOM 2463 C C . ILE A 1 328 ? 10.855 -3.291 4.279 1.00 84.62 328 ILE A C 1
ATOM 2465 O O . ILE A 1 328 ? 11.700 -3.433 5.166 1.00 84.62 328 ILE A O 1
ATOM 2469 N N . ASP A 1 329 ? 9.712 -3.970 4.257 1.00 78.50 329 ASP A N 1
ATOM 2470 C CA . ASP A 1 329 ? 9.342 -5.015 5.221 1.00 78.50 329 ASP A CA 1
ATOM 2471 C C . ASP A 1 329 ? 9.450 -4.550 6.686 1.00 78.50 329 ASP A C 1
ATOM 2473 O O . ASP A 1 329 ? 9.852 -5.284 7.585 1.00 78.50 329 ASP A O 1
ATOM 2477 N N . GLY A 1 330 ? 9.131 -3.273 6.927 1.00 70.19 330 GLY A N 1
ATOM 2478 C CA . GLY A 1 330 ? 9.211 -2.635 8.245 1.00 70.19 330 GLY A CA 1
ATOM 2479 C C . GLY A 1 330 ? 10.624 -2.236 8.693 1.00 70.19 330 GLY A C 1
ATOM 2480 O O . GLY A 1 330 ? 10.772 -1.595 9.733 1.00 70.19 330 GLY A O 1
ATOM 2481 N N . THR A 1 331 ? 11.658 -2.550 7.912 1.00 66.56 331 THR A N 1
ATOM 2482 C CA . THR A 1 331 ? 13.040 -2.116 8.164 1.00 66.56 331 THR A CA 1
ATOM 2483 C C . THR A 1 331 ? 13.340 -0.793 7.458 1.00 66.56 331 THR A C 1
ATOM 2485 O O . THR A 1 331 ? 12.800 -0.515 6.387 1.00 66.56 331 THR A O 1
ATOM 2488 N N . ASP A 1 332 ? 14.175 0.061 8.065 1.00 59.31 332 ASP A N 1
ATOM 2489 C CA . ASP A 1 332 ? 14.612 1.322 7.446 1.00 59.31 332 ASP A CA 1
ATOM 2490 C C . ASP A 1 332 ? 15.502 0.998 6.234 1.00 59.31 332 ASP A C 1
ATOM 2492 O O . ASP A 1 332 ? 16.648 0.570 6.382 1.00 59.31 332 ASP A O 1
ATOM 2496 N N . GLY A 1 333 ? 14.940 1.144 5.032 1.00 56.03 333 GLY A N 1
ATOM 2497 C CA . GLY A 1 333 ? 15.593 0.804 3.770 1.00 56.03 333 GLY A CA 1
ATOM 2498 C C . GLY A 1 333 ? 16.477 1.935 3.248 1.00 56.03 333 GLY A C 1
ATOM 2499 O O . GLY A 1 333 ? 17.471 1.674 2.577 1.00 56.03 333 GLY A O 1
ATOM 2500 N N . SER A 1 334 ? 16.132 3.192 3.545 1.00 58.81 334 SER A N 1
ATOM 2501 C CA . SER A 1 334 ? 16.993 4.369 3.357 1.00 58.81 334 SER A CA 1
ATOM 2502 C C . SER A 1 334 ? 16.354 5.634 3.949 1.00 58.81 334 SER A C 1
ATOM 2504 O O . SER A 1 334 ? 15.135 5.824 3.907 1.00 58.81 334 SER A O 1
ATOM 2506 N N . ARG A 1 335 ? 17.195 6.560 4.435 1.00 51.78 3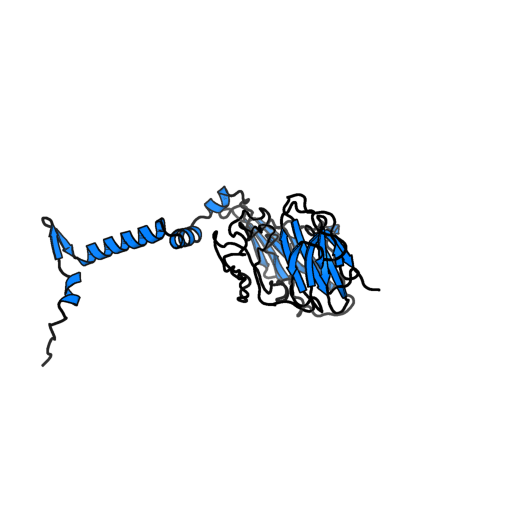35 ARG A N 1
ATOM 2507 C CA . ARG A 1 335 ? 16.768 7.853 4.996 1.00 51.78 335 ARG A CA 1
ATOM 2508 C C . ARG A 1 335 ? 17.567 9.017 4.419 1.00 51.78 335 ARG A C 1
ATOM 2510 O O . ARG A 1 335 ? 18.793 8.949 4.343 1.00 51.78 335 ARG A O 1
ATOM 2517 N N . ARG A 1 336 ? 16.890 10.128 4.113 1.00 52.00 336 ARG A N 1
ATOM 2518 C CA . ARG A 1 336 ? 17.534 11.434 3.891 1.00 52.00 336 ARG A CA 1
ATOM 2519 C C . ARG A 1 336 ? 17.155 12.383 5.024 1.00 52.00 336 ARG A C 1
ATOM 2521 O O . ARG A 1 336 ? 15.976 12.649 5.248 1.00 52.00 336 ARG A O 1
ATOM 2528 N N . GLN A 1 337 ? 18.156 12.910 5.725 1.00 39.66 337 GLN A N 1
ATOM 2529 C CA . GLN A 1 337 ? 18.000 14.108 6.548 1.00 39.66 337 GLN A CA 1
ATOM 2530 C C . GLN A 1 337 ? 18.594 15.295 5.781 1.00 39.66 337 GLN A C 1
ATOM 2532 O O . GLN A 1 337 ? 19.660 15.137 5.183 1.00 39.66 337 GLN A O 1
ATOM 2537 N N . PRO A 1 338 ? 17.921 16.449 5.729 1.00 39.19 338 PRO A N 1
ATOM 2538 C CA . PRO A 1 338 ? 18.549 17.661 5.226 1.00 39.19 338 PRO A CA 1
ATOM 2539 C C . PRO A 1 338 ? 19.606 18.156 6.215 1.00 39.19 338 PRO A C 1
ATOM 2541 O O . PRO A 1 338 ? 19.448 17.989 7.426 1.00 39.19 338 PRO A O 1
ATOM 2544 N N . GLY A 1 339 ? 20.671 18.743 5.667 1.00 36.25 339 GLY A N 1
ATOM 2545 C CA . GLY A 1 339 ? 21.544 19.664 6.394 1.00 36.25 339 GLY A CA 1
ATOM 2546 C C . GLY A 1 339 ? 20.958 21.067 6.412 1.00 36.25 339 GLY A C 1
ATOM 2547 O O . GLY A 1 339 ? 20.128 21.361 5.519 1.00 36.25 339 GLY A O 1
#

Sequence (339 aa):
TVTTVTRLPESQLLLGRTFSIGETQIMYGTLVMFLLFIIVWFILKETQFGRHVYAVGDNPEATRLTGVATNRVLLLYHDNRGGVRGLLYPTPDATPTELALVASGTQPRVVFHPMSQGWLVSWINPATGGLVYEALRADGTPLLDSDSRQAYQWPTSTTSAGLALACPAAQSVPVQQLAFEEVTGAEMFDDTSGFGNDATCDSATCPLAGASGTPLGPRSDFALAFDGQDDTATISRTIQNDFSVAFWFRSTQVTGSANQWQQGAALVAGDTTSITNSFGIALGAGRILFGIGTAPANTISSPPVADGAWHFVTATRQQRSGQLRLYIDGTDGSRRQPG

Foldseek 3Di:
DDDDPPDDDPVVCQQQDWDDDDPDTDGNVVVVVVVVVVVVVCCLPPPPVNVVVVVVDDDPVVVVVVPNPQAWAWDWDADPQQFIKIFTHRHPPDGTDIDRLGDGNFNKDKDADVLQRWMKIWGQDPVQRFIWIFIAGSRRHTPDPPVPRDRDRDDDDDDPPPDDPDDCPLVNQDLFDFQLPDDFQDQWTAGPSPNGFIKGDDSVQAFTGADQDAPSDPRHRIDTHHPLDRHDIDTDDPDAAWDKDKDKDAALDQAFAQQWQVRFAFPDKPDPDDLQQIWTWGQYRQWTWTAHGDDSVRIDIFDRDNPRHMWMWMWTAHRVQRKIFIDINNHGRDIDGDD

Secondary structure (DSSP, 8-state):
---------HHHHGGG-EEEETTEEEEHHHHHHHHHHHHHHHHHHHSHHHHHHHHHSS-HHHHHHTT-----EEEEEE-TTS-EEEEEESSTTSPPEEEEEE-TTS--EEEEETTTTEEEEEEE-TTT--EEEEEE-TTS-BSS-TT----B--SS---TTS----S--GGGS-S--B---PPTT-SEE-BTTTT---EE--GGG--EEEEE--TT-TT-SEEEEP-SSS---EE-----SSEEEEEEEE-----S-SS-GGGSEEEEES-SS--TT-EEEEEETTEEEEEESS-GGGEEEEEE--SSSEEEEEEEEETTTTEEEEEETTEEEEEE---